Protein AF-A0AAE1UBJ6-F1 (afdb_monomer_lite)

Secondary structure (DSSP, 8-state):
-------------HHHHHHHHHHHHHHHHHHHHHHHHHHHHHHHHHHS--PPPPSS--HHHHHHTPPPPPHHH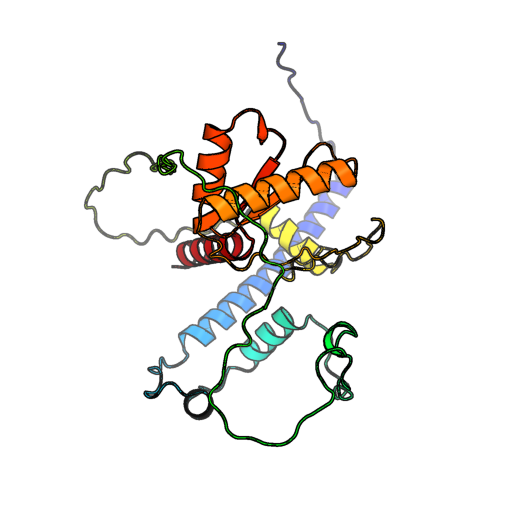HHHHHHHHH-S----S----------GGGTTS-S--------------------PPP--SPPPP----------------------------HHHHHHHHHHHTT-S-EEETTEEE-SS--SPPPPP-PPPPPSS-TT-HHHHHHHHHHHHHHHHHTT-S-EEEEE-HHHHHHHHHHHHHTTTTTTTEEEEE-HHHHHHHHHHHHHHHH-

Foldseek 3Di:
DDDDDDDDDDDDDPVRVVVVVVVVVVLVVVVVVVVVLVVVLVVVVVPDDDDDQDPVNDPVSCVVPPDDDPPSVVVVVCCVVVNPDDDPDPPPPPPDPPPCVPVVPDDDDDDDDDDPPPPQPPFDQDDQDADPDDFDQPDPPPPPPPDPDPPPDDDDPPPPPPPCPPVNSVVVVVVVVVQQQDCPDPDRDHPDDPDPDDDDDDDGDHSDDLLRLSNLVVVLVVQVVVCVVVVHQAGEDEDAPSSLRSNVSVPVVPPPPRVRYHYHYHVVVVVVVVVVVVVVSVD

Structure (mmCIF, N/CA/C/O backbone):
data_AF-A0AAE1UBJ6-F1
#
_entry.id   AF-A0AAE1UBJ6-F1
#
loop_
_atom_site.group_PDB
_atom_site.id
_atom_site.type_symbol
_atom_site.label_atom_id
_atom_site.label_alt_id
_atom_site.label_comp_id
_atom_site.label_asym_id
_atom_site.label_entity_id
_atom_site.label_seq_id
_atom_site.pdbx_PDB_ins_code
_atom_site.Cartn_x
_atom_site.Cartn_y
_atom_site.Cartn_z
_atom_site.occupancy
_atom_site.B_iso_or_equiv
_atom_site.auth_seq_id
_atom_site.auth_comp_id
_atom_site.auth_asym_id
_atom_site.auth_atom_id
_atom_site.pdbx_PDB_model_num
ATOM 1 N N . MET A 1 1 ? 6.682 17.287 36.693 1.00 38.38 1 MET A N 1
ATOM 2 C CA . MET A 1 1 ? 7.296 16.057 36.141 1.00 38.38 1 MET A CA 1
ATOM 3 C C . MET A 1 1 ? 8.584 15.755 36.901 1.00 38.38 1 MET A C 1
ATOM 5 O O . MET A 1 1 ? 9.520 16.536 36.800 1.00 38.38 1 MET A O 1
ATOM 9 N N . ARG A 1 2 ? 8.625 14.684 37.708 1.00 33.91 2 ARG A N 1
ATOM 10 C CA . ARG A 1 2 ? 9.842 14.224 38.406 1.00 33.91 2 ARG A CA 1
ATOM 11 C C . ARG A 1 2 ? 10.562 13.198 37.522 1.00 33.91 2 ARG A C 1
ATOM 13 O O . ARG A 1 2 ? 9.928 12.248 37.076 1.00 33.91 2 ARG A O 1
ATOM 20 N N . ARG A 1 3 ? 11.858 13.398 37.255 1.00 42.00 3 ARG A N 1
ATOM 21 C CA . ARG A 1 3 ? 12.719 12.417 36.572 1.00 42.00 3 ARG A CA 1
ATOM 22 C C . ARG A 1 3 ? 13.050 11.301 37.565 1.00 42.00 3 ARG A C 1
ATOM 24 O O . ARG A 1 3 ? 13.756 11.544 38.538 1.00 42.00 3 ARG A O 1
ATOM 31 N N . GLY A 1 4 ? 12.488 10.114 37.352 1.00 37.72 4 GLY A N 1
ATOM 32 C CA . GLY A 1 4 ? 12.879 8.913 38.085 1.00 37.72 4 GLY A CA 1
ATOM 33 C C . GLY A 1 4 ? 14.217 8.400 37.559 1.00 37.72 4 GLY A C 1
ATOM 34 O O . GLY A 1 4 ? 14.336 8.118 36.369 1.00 37.72 4 GLY A O 1
ATOM 35 N N .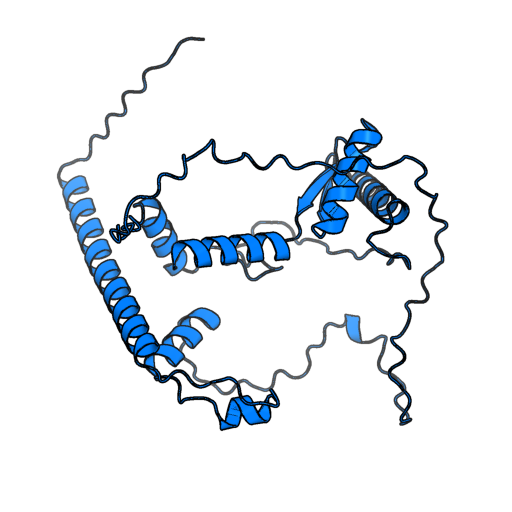 ASN A 1 5 ? 15.214 8.298 38.436 1.00 38.94 5 ASN A N 1
ATOM 36 C CA . ASN A 1 5 ? 16.462 7.597 38.153 1.00 38.94 5 ASN A CA 1
ATOM 37 C C . ASN A 1 5 ? 16.215 6.097 38.348 1.00 38.94 5 ASN A C 1
ATOM 39 O O . ASN A 1 5 ? 16.059 5.642 39.480 1.00 38.94 5 ASN A O 1
ATOM 43 N N . TYR A 1 6 ? 16.168 5.329 37.261 1.00 39.34 6 TYR A N 1
ATOM 44 C CA . TYR A 1 6 ? 16.148 3.870 37.338 1.00 39.34 6 TYR A CA 1
ATOM 45 C C . TYR A 1 6 ? 17.585 3.364 37.468 1.00 39.34 6 TYR A C 1
ATOM 47 O O . TYR A 1 6 ? 18.377 3.480 36.536 1.00 39.34 6 TYR A O 1
ATOM 55 N N . ILE A 1 7 ? 17.926 2.803 38.628 1.00 40.28 7 ILE A N 1
ATOM 56 C CA . ILE A 1 7 ? 19.160 2.037 38.817 1.00 40.28 7 ILE A CA 1
ATOM 57 C C . ILE A 1 7 ? 18.800 0.571 38.564 1.00 40.28 7 ILE A C 1
ATOM 59 O O . ILE A 1 7 ? 18.239 -0.092 39.432 1.00 40.28 7 ILE A O 1
ATOM 63 N N . CYS A 1 8 ? 19.091 0.063 37.365 1.00 35.69 8 CYS A N 1
ATOM 64 C CA . CYS A 1 8 ? 19.016 -1.373 37.102 1.00 35.69 8 CYS A CA 1
ATOM 65 C C . CYS A 1 8 ? 20.251 -2.050 37.708 1.00 35.69 8 CYS A C 1
ATOM 67 O O . CYS A 1 8 ? 21.348 -1.942 37.166 1.00 35.69 8 CYS A O 1
ATOM 69 N N . LYS A 1 9 ? 20.077 -2.752 38.832 1.00 41.97 9 LYS A N 1
ATOM 70 C CA . LYS A 1 9 ? 21.052 -3.740 39.305 1.00 41.97 9 LYS A CA 1
ATOM 71 C C . LYS A 1 9 ? 20.684 -5.091 38.700 1.00 41.97 9 LYS A C 1
ATOM 73 O O . LYS A 1 9 ? 19.743 -5.728 39.158 1.00 41.97 9 LYS A O 1
ATOM 78 N N . ALA A 1 10 ? 21.415 -5.514 37.676 1.00 45.16 10 ALA A N 1
ATOM 79 C CA . ALA A 1 10 ? 21.393 -6.902 37.237 1.00 45.16 10 ALA A CA 1
ATOM 80 C C . ALA A 1 10 ? 22.435 -7.666 38.063 1.00 45.16 10 ALA A C 1
ATOM 82 O O . ALA A 1 10 ? 23.629 -7.571 37.795 1.00 45.16 10 ALA A O 1
ATOM 83 N N . SER A 1 11 ? 21.999 -8.365 39.110 1.00 62.12 11 SER A N 1
ATOM 84 C CA . SER A 1 11 ? 22.840 -9.335 39.812 1.00 62.12 11 SER A CA 1
ATOM 85 C C . SER A 1 11 ? 22.686 -10.682 39.114 1.00 62.12 11 SER A C 1
ATOM 87 O O . SER A 1 11 ? 21.755 -11.427 39.415 1.00 62.12 11 SER A O 1
ATOM 89 N N . PHE A 1 12 ? 23.558 -10.968 38.150 1.00 65.44 12 PHE A N 1
ATOM 90 C CA . PHE A 1 12 ? 23.760 -12.347 37.715 1.00 65.44 12 PHE A CA 1
ATOM 91 C C . PHE A 1 12 ? 24.574 -13.065 38.786 1.00 65.44 12 PHE A C 1
ATOM 93 O O . PHE A 1 12 ? 25.498 -12.480 39.351 1.00 65.44 12 PHE A O 1
ATOM 100 N N . THR A 1 13 ? 24.226 -14.315 39.076 1.00 84.62 13 THR A N 1
ATOM 101 C CA . THR A 1 13 ? 25.153 -15.187 39.801 1.00 84.62 13 THR A CA 1
ATOM 102 C C . THR A 1 13 ? 26.333 -15.519 38.887 1.00 84.62 13 THR A C 1
ATOM 104 O O . THR A 1 13 ? 26.186 -15.525 37.661 1.00 84.62 13 THR A O 1
ATOM 107 N N . ASP A 1 14 ? 27.501 -15.808 39.460 1.00 78.12 14 ASP A N 1
ATOM 108 C CA . ASP A 1 14 ? 28.705 -16.122 38.677 1.00 78.12 14 ASP A CA 1
ATOM 109 C C . ASP A 1 14 ? 28.470 -17.294 37.707 1.00 78.12 14 ASP A C 1
ATOM 111 O O . ASP A 1 14 ? 28.915 -17.263 36.561 1.00 78.12 14 ASP A O 1
ATOM 115 N N . GLU A 1 15 ? 27.666 -18.280 38.114 1.00 84.06 15 GLU A N 1
ATOM 116 C CA . GLU A 1 15 ? 27.252 -19.405 37.266 1.00 84.06 15 GLU A CA 1
ATOM 117 C C . GLU A 1 15 ? 26.405 -18.963 36.059 1.00 84.06 15 GLU A C 1
ATOM 119 O O . GLU A 1 15 ? 26.615 -19.440 34.944 1.00 84.06 15 GLU A O 1
ATOM 124 N N . GLN A 1 16 ? 25.480 -18.014 36.245 1.00 80.94 16 GLN A N 1
ATOM 125 C CA . GLN A 1 16 ? 24.659 -17.476 35.154 1.00 80.94 16 GLN A CA 1
ATOM 126 C C . GLN A 1 16 ? 25.480 -16.614 34.192 1.00 80.94 16 GLN A C 1
ATOM 128 O O . GLN A 1 16 ? 25.235 -16.636 32.985 1.00 80.94 16 GLN A O 1
ATOM 133 N N . ALA A 1 17 ? 26.459 -15.866 34.707 1.00 71.06 17 ALA A N 1
ATOM 134 C CA . ALA A 1 17 ? 27.373 -15.087 33.880 1.00 71.06 17 ALA A CA 1
ATOM 135 C C . ALA A 1 17 ? 28.250 -15.999 33.007 1.00 71.06 17 ALA A C 1
ATOM 137 O O . ALA A 1 17 ? 28.439 -15.722 31.823 1.00 71.06 17 ALA A O 1
ATOM 138 N N . LEU A 1 18 ? 28.730 -17.113 33.567 1.00 74.19 18 LEU A N 1
ATOM 139 C CA . LEU A 1 18 ? 29.579 -18.074 32.865 1.00 74.19 18 LEU A CA 1
ATOM 140 C C . LEU A 1 18 ? 28.795 -18.872 31.810 1.00 74.19 18 LEU A C 1
ATOM 142 O O . LEU A 1 18 ? 29.282 -19.043 30.693 1.00 74.19 18 LEU A O 1
ATOM 146 N N . ALA A 1 19 ? 27.555 -19.271 32.115 1.00 82.81 19 ALA A N 1
ATOM 147 C CA . ALA A 1 19 ? 26.651 -19.886 31.141 1.00 82.81 19 ALA A CA 1
ATOM 148 C C . ALA A 1 19 ? 26.355 -18.943 29.962 1.00 82.81 19 ALA A C 1
ATOM 150 O O . ALA A 1 19 ? 26.471 -19.341 28.804 1.00 82.81 19 ALA A O 1
ATOM 151 N N . LYS A 1 20 ? 26.068 -17.667 30.250 1.00 76.38 20 LYS A N 1
ATOM 152 C CA . LYS A 1 20 ? 25.832 -16.654 29.217 1.00 76.38 20 LYS A CA 1
ATOM 153 C C . LYS A 1 20 ? 27.063 -16.423 28.337 1.00 76.38 20 LYS A C 1
ATOM 155 O O . LYS A 1 20 ? 26.932 -16.324 27.126 1.00 76.38 20 LYS A O 1
ATOM 160 N N . LEU A 1 21 ? 28.257 -16.392 28.927 1.00 71.19 21 LEU A N 1
ATOM 161 C CA . LEU A 1 21 ? 29.506 -16.219 28.182 1.00 71.19 21 LEU A CA 1
ATOM 162 C C . LEU A 1 21 ? 29.779 -17.401 27.238 1.00 71.19 21 LEU A C 1
ATOM 164 O O . LEU A 1 21 ? 30.269 -17.203 26.128 1.00 71.19 21 LEU A O 1
ATOM 168 N N . HIS A 1 22 ? 29.437 -18.622 27.654 1.00 78.00 22 HIS A N 1
ATOM 169 C CA . HIS A 1 22 ? 29.542 -19.806 26.804 1.00 78.00 22 HIS A CA 1
ATOM 170 C C . HIS A 1 22 ? 28.541 -19.771 25.633 1.00 78.00 22 HIS A C 1
ATOM 172 O O . HIS A 1 22 ? 28.904 -20.111 24.504 1.00 78.00 22 HIS A O 1
ATOM 178 N N . ASP A 1 23 ? 27.305 -19.324 25.874 1.00 79.75 23 ASP A N 1
ATOM 179 C CA . ASP A 1 23 ? 26.302 -19.130 24.819 1.00 79.75 23 ASP A CA 1
ATOM 180 C C . ASP A 1 23 ? 26.726 -18.036 23.826 1.00 79.75 23 ASP A C 1
ATOM 182 O O . ASP A 1 23 ? 26.705 -18.270 22.615 1.00 79.75 23 ASP A O 1
ATOM 186 N N . ASP A 1 24 ? 27.218 -16.899 24.329 1.00 68.00 24 ASP A N 1
ATOM 187 C CA . ASP A 1 24 ? 27.747 -15.798 23.517 1.00 68.00 24 ASP A CA 1
ATOM 188 C C . ASP A 1 24 ? 28.943 -16.266 22.655 1.00 68.00 24 ASP A C 1
ATOM 190 O O . ASP A 1 24 ? 29.075 -15.883 21.488 1.00 68.00 24 ASP A O 1
ATOM 194 N N . PHE A 1 25 ? 29.812 -17.133 23.195 1.00 73.12 25 PHE A N 1
ATOM 195 C CA . PHE A 1 25 ? 30.945 -17.706 22.459 1.00 73.12 25 PHE A CA 1
ATOM 196 C C . PHE A 1 25 ? 30.491 -18.641 21.331 1.00 73.12 25 PHE A C 1
ATOM 198 O O . PHE A 1 25 ? 31.000 -18.566 20.209 1.00 73.12 25 PHE A O 1
ATOM 205 N N . LYS A 1 26 ? 29.501 -19.498 21.601 1.00 79.06 26 LYS A N 1
ATOM 206 C CA . LYS A 1 26 ? 28.927 -20.398 20.594 1.00 79.06 26 LYS A CA 1
ATOM 207 C C . LYS A 1 26 ? 28.232 -19.616 19.478 1.00 79.06 26 LYS A C 1
ATOM 209 O O . LYS A 1 26 ? 28.417 -19.926 18.301 1.00 79.06 26 LYS A O 1
ATOM 214 N N . GLU A 1 27 ? 27.483 -18.574 19.834 1.00 72.50 27 GLU A N 1
ATOM 215 C CA . GLU A 1 27 ? 26.862 -17.663 18.872 1.00 72.50 27 GLU A CA 1
ATOM 216 C C . GLU A 1 27 ? 27.920 -16.955 18.010 1.00 72.50 27 GLU A C 1
ATOM 218 O O . GLU A 1 27 ? 27.778 -16.870 16.787 1.00 72.50 27 GLU A O 1
ATOM 223 N N . TYR A 1 28 ? 29.017 -16.491 18.616 1.00 73.12 28 TYR A N 1
ATOM 224 C CA . TYR A 1 28 ? 30.127 -15.882 17.886 1.00 73.12 28 TYR A CA 1
ATOM 225 C C . TYR A 1 28 ? 30.749 -16.843 16.861 1.00 73.12 28 TYR A C 1
ATOM 227 O O . TYR A 1 28 ? 30.987 -16.450 15.715 1.00 73.12 28 TYR A O 1
ATOM 235 N N . GLU A 1 29 ? 30.973 -18.106 17.233 1.00 80.50 29 GLU A N 1
ATOM 236 C CA . GLU A 1 29 ? 31.542 -19.118 16.338 1.00 80.50 29 GLU A CA 1
ATOM 237 C C . GLU A 1 29 ? 30.611 -19.436 15.154 1.00 80.50 29 GLU A C 1
ATOM 239 O O . GLU A 1 29 ? 31.055 -19.526 14.004 1.00 80.50 29 GLU A O 1
ATOM 244 N N . GLU A 1 30 ? 29.304 -19.560 15.399 1.00 74.31 30 GLU A N 1
ATOM 245 C CA . GLU A 1 30 ? 28.311 -19.759 14.336 1.00 74.31 30 GLU A CA 1
ATOM 246 C C . GLU A 1 30 ? 28.236 -18.546 13.397 1.00 74.31 30 GLU A C 1
ATOM 248 O O . GLU A 1 30 ? 28.248 -18.696 12.170 1.00 74.31 30 GLU A O 1
ATOM 253 N N . ASN A 1 31 ? 28.266 -17.333 13.949 1.00 69.00 31 ASN A N 1
ATOM 254 C CA . ASN A 1 31 ? 28.293 -16.097 13.172 1.00 69.00 31 ASN A CA 1
ATOM 255 C C . ASN A 1 31 ? 29.568 -15.966 12.327 1.00 69.00 31 ASN A C 1
ATOM 257 O O . ASN A 1 31 ? 29.508 -15.506 11.181 1.00 69.00 31 ASN A O 1
ATOM 261 N N . ALA A 1 32 ? 30.720 -16.399 12.843 1.00 73.25 32 ALA A N 1
ATOM 262 C CA . ALA A 1 32 ? 31.968 -16.429 12.086 1.00 73.25 32 ALA A CA 1
ATOM 263 C C . ALA A 1 32 ? 31.870 -17.371 10.872 1.00 73.25 32 ALA A C 1
ATOM 265 O O . ALA A 1 32 ? 32.291 -16.998 9.773 1.00 73.25 32 ALA A O 1
ATOM 266 N N . LYS A 1 33 ? 31.236 -18.543 11.031 1.00 77.00 33 LYS A N 1
ATOM 267 C CA . LYS A 1 33 ? 30.986 -19.496 9.932 1.00 77.00 33 LYS A CA 1
ATOM 268 C C . LYS A 1 33 ? 30.082 -18.895 8.853 1.00 77.00 33 LYS A C 1
ATOM 270 O O . LYS A 1 33 ? 30.395 -19.007 7.667 1.00 77.00 33 LYS A O 1
ATOM 275 N N . ILE A 1 34 ? 29.011 -18.198 9.245 1.00 73.69 34 ILE A N 1
ATOM 276 C CA . ILE A 1 34 ? 28.100 -17.522 8.304 1.00 73.69 34 ILE A CA 1
ATOM 277 C C . ILE A 1 34 ? 28.831 -16.412 7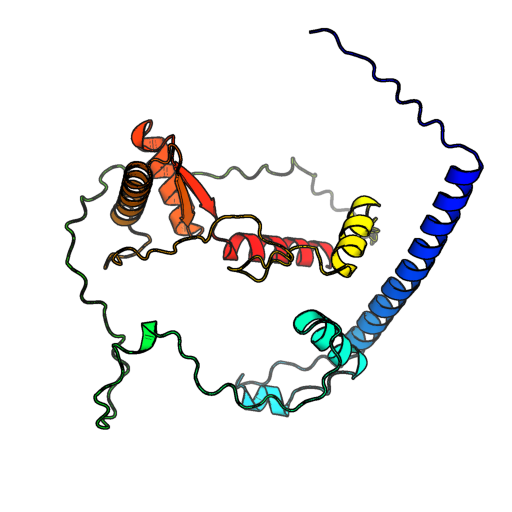.538 1.00 73.69 34 ILE A C 1
ATOM 279 O O . ILE A 1 34 ? 28.743 -16.343 6.311 1.00 73.69 34 ILE A O 1
ATOM 283 N N . ARG A 1 35 ? 29.598 -15.564 8.237 1.00 67.81 35 ARG A N 1
ATOM 284 C CA . ARG A 1 35 ? 30.384 -14.489 7.606 1.00 67.81 35 ARG A CA 1
ATOM 285 C C . ARG A 1 35 ? 31.402 -15.043 6.619 1.00 67.81 35 ARG A C 1
ATOM 287 O O . ARG A 1 35 ? 31.525 -14.517 5.515 1.00 67.81 35 ARG A O 1
ATOM 294 N N . TYR A 1 36 ? 32.097 -16.115 6.990 1.00 77.69 36 TYR A N 1
ATOM 295 C CA . TYR A 1 36 ? 33.041 -16.785 6.105 1.00 77.69 36 TYR A CA 1
ATOM 296 C C . TYR A 1 36 ? 32.350 -17.325 4.844 1.00 77.69 36 TYR A C 1
ATOM 298 O O . TYR A 1 36 ? 32.813 -17.058 3.735 1.00 77.69 36 TYR A O 1
ATOM 306 N N . ALA A 1 37 ? 31.203 -18.000 4.989 1.00 75.62 37 ALA A N 1
ATOM 307 C CA . ALA A 1 37 ? 30.421 -18.497 3.857 1.00 75.62 37 ALA A CA 1
ATOM 308 C C . ALA A 1 37 ? 29.956 -17.359 2.927 1.00 75.62 37 ALA A C 1
ATOM 310 O O . ALA A 1 37 ? 30.091 -17.462 1.707 1.00 75.62 37 ALA A O 1
ATOM 311 N N . ALA A 1 38 ? 29.485 -16.241 3.488 1.00 71.25 38 ALA A N 1
ATOM 312 C CA . ALA A 1 38 ? 29.067 -15.071 2.718 1.00 71.25 38 ALA A CA 1
ATOM 313 C C . ALA A 1 38 ? 30.235 -14.415 1.958 1.00 71.25 38 ALA A C 1
ATOM 315 O O . ALA A 1 38 ? 30.106 -14.099 0.774 1.00 71.25 38 ALA A O 1
ATOM 316 N N . LEU A 1 39 ? 31.393 -14.245 2.606 1.00 73.50 39 LEU A N 1
ATOM 317 C CA . LEU A 1 39 ? 32.603 -13.719 1.962 1.00 73.50 39 LEU A CA 1
ATOM 318 C C . LEU A 1 39 ? 33.104 -14.648 0.853 1.00 73.50 39 LEU A C 1
ATOM 320 O O . LEU A 1 39 ? 33.524 -14.171 -0.203 1.00 73.50 39 LEU A O 1
ATOM 324 N N . HIS A 1 40 ? 33.016 -15.962 1.062 1.00 79.00 40 HIS A N 1
ATOM 325 C CA . HIS A 1 40 ? 33.375 -16.951 0.055 1.00 79.00 40 HIS A CA 1
ATOM 326 C C . HIS A 1 40 ? 32.455 -16.864 -1.172 1.00 79.00 40 HIS A C 1
ATOM 328 O O . HIS A 1 40 ? 32.950 -16.742 -2.293 1.00 79.00 40 HIS A O 1
ATOM 334 N N . LEU A 1 41 ? 31.132 -16.827 -0.972 1.00 78.81 41 LEU A N 1
ATOM 335 C CA . LEU A 1 41 ? 30.157 -16.647 -2.056 1.00 78.81 41 LEU A CA 1
ATOM 336 C C . LEU A 1 41 ? 30.378 -15.326 -2.802 1.00 78.81 41 LEU A C 1
ATOM 338 O O . LEU A 1 41 ? 30.412 -15.309 -4.031 1.00 78.81 41 LEU A O 1
ATOM 342 N N . ARG A 1 42 ? 30.615 -14.223 -2.079 1.00 72.25 42 ARG A N 1
ATOM 343 C CA . ARG A 1 42 ? 30.943 -12.924 -2.685 1.00 72.25 42 ARG A CA 1
ATOM 344 C C . ARG A 1 42 ? 32.204 -13.007 -3.542 1.00 72.25 42 ARG A C 1
ATOM 346 O O . ARG A 1 42 ? 32.221 -12.480 -4.650 1.00 72.25 42 ARG A O 1
ATOM 353 N N . SER A 1 43 ? 33.250 -13.669 -3.049 1.00 81.56 43 SER A N 1
ATOM 354 C CA . SER A 1 43 ? 34.489 -13.873 -3.806 1.00 81.56 43 SER A CA 1
ATOM 355 C C . SER A 1 43 ? 34.241 -14.665 -5.091 1.00 81.56 43 SER A C 1
ATOM 357 O O . SER A 1 43 ? 34.776 -14.299 -6.136 1.00 81.56 43 SER A O 1
ATOM 359 N N . GLN A 1 44 ? 33.401 -15.705 -5.041 1.00 80.94 44 GLN A N 1
ATOM 360 C CA . GLN A 1 44 ? 33.027 -16.480 -6.226 1.00 80.94 44 GLN A CA 1
ATOM 361 C C . GLN A 1 44 ? 32.255 -15.631 -7.245 1.00 80.94 44 GLN A C 1
ATOM 363 O O . GLN A 1 44 ? 32.637 -15.612 -8.411 1.00 80.94 44 GLN A O 1
ATOM 368 N N . ILE A 1 45 ? 31.250 -14.862 -6.808 1.00 79.00 45 ILE A N 1
ATOM 369 C CA . ILE A 1 45 ? 30.473 -13.960 -7.679 1.00 79.00 45 ILE A CA 1
ATOM 370 C C . ILE A 1 45 ? 31.385 -12.926 -8.349 1.00 79.00 45 ILE A C 1
ATOM 372 O O . ILE A 1 45 ? 31.286 -12.692 -9.548 1.00 79.00 45 ILE A O 1
ATOM 376 N N . MET A 1 46 ? 32.310 -12.326 -7.595 1.00 80.50 46 MET A N 1
ATOM 377 C CA . MET A 1 46 ? 33.222 -11.302 -8.119 1.00 80.50 46 MET A CA 1
ATOM 378 C C . MET A 1 46 ? 34.219 -11.842 -9.153 1.00 80.50 46 MET A C 1
ATOM 380 O O . MET A 1 46 ? 34.731 -11.065 -9.956 1.00 80.50 46 MET A O 1
ATOM 384 N N . LYS A 1 47 ? 34.503 -13.150 -9.131 1.00 85.75 47 LYS A N 1
ATOM 385 C CA . LYS A 1 47 ? 35.350 -13.830 -10.121 1.00 85.75 47 LYS A CA 1
ATOM 386 C C . LYS A 1 47 ? 34.580 -14.263 -11.370 1.00 85.75 47 LYS A C 1
ATOM 388 O O . LYS A 1 47 ? 35.219 -14.656 -12.343 1.00 85.75 47 LYS A O 1
ATOM 393 N N . MET A 1 48 ? 33.244 -14.212 -11.360 1.00 85.06 48 MET A N 1
ATOM 394 C CA . MET A 1 48 ? 32.456 -14.568 -12.538 1.00 85.06 48 MET A CA 1
ATOM 395 C C . MET A 1 48 ? 32.725 -13.561 -13.667 1.00 85.06 48 MET A C 1
ATOM 397 O O . MET A 1 48 ? 32.734 -12.348 -13.421 1.00 85.06 48 MET A O 1
ATOM 401 N N . PRO A 1 49 ? 32.957 -14.034 -14.905 1.00 87.06 49 PRO A N 1
ATOM 402 C CA . PRO A 1 49 ? 33.172 -13.144 -16.033 1.00 87.06 49 PRO A CA 1
ATOM 403 C C . PRO A 1 49 ? 31.920 -12.294 -16.255 1.00 87.06 49 PRO A C 1
ATOM 405 O O . PRO A 1 49 ? 30.795 -12.786 -16.227 1.00 87.06 49 PRO A O 1
ATOM 408 N N . LYS A 1 50 ? 32.111 -10.993 -16.465 1.00 86.31 50 LYS A N 1
ATOM 409 C CA . LYS A 1 50 ? 31.007 -10.087 -16.785 1.00 86.31 50 LYS A CA 1
ATOM 410 C C . LYS A 1 50 ? 30.715 -10.200 -18.274 1.00 86.31 50 LYS A C 1
ATOM 412 O O . LYS A 1 50 ? 31.509 -9.742 -19.090 1.00 86.31 50 LYS A O 1
ATOM 417 N N . THR A 1 51 ? 29.594 -10.814 -18.620 1.00 85.38 51 THR A N 1
ATOM 418 C CA . THR A 1 51 ? 29.092 -10.868 -19.994 1.00 85.38 51 THR A CA 1
ATOM 419 C C . THR A 1 51 ? 28.062 -9.766 -20.205 1.00 85.38 51 THR A C 1
ATOM 421 O O . THR A 1 51 ? 27.226 -9.512 -19.336 1.00 85.38 51 THR A O 1
ATOM 424 N N . ASN A 1 52 ? 28.115 -9.101 -21.359 1.00 87.56 52 ASN A N 1
ATOM 425 C CA . ASN A 1 52 ? 27.059 -8.172 -21.751 1.00 87.56 52 ASN A CA 1
ATOM 426 C C . ASN A 1 52 ? 25.749 -8.943 -21.948 1.00 87.56 52 ASN A C 1
ATOM 428 O O . ASN A 1 52 ? 25.760 -10.111 -22.341 1.00 87.56 52 ASN A O 1
ATOM 432 N N . THR A 1 53 ? 24.619 -8.292 -21.680 1.00 84.25 53 THR A N 1
ATOM 433 C CA . THR A 1 53 ? 23.306 -8.862 -21.990 1.00 84.25 53 THR A CA 1
ATOM 434 C C . THR A 1 53 ? 23.199 -9.094 -23.499 1.00 84.25 53 THR A C 1
ATOM 436 O O . THR A 1 53 ? 23.509 -8.165 -24.251 1.00 84.25 53 THR A O 1
ATOM 439 N N . PRO A 1 54 ? 22.792 -10.294 -23.953 1.00 86.69 54 PRO A N 1
ATOM 440 C CA . PRO A 1 54 ? 22.649 -10.576 -25.376 1.00 86.69 54 PRO A CA 1
ATOM 441 C C . PRO A 1 54 ? 21.592 -9.657 -25.996 1.00 86.69 54 PRO A C 1
ATOM 443 O O . PRO A 1 54 ? 20.554 -9.413 -25.384 1.00 86.69 54 PRO A O 1
ATOM 446 N N . ASP A 1 55 ? 21.852 -9.180 -27.212 1.00 85.62 55 ASP A N 1
ATOM 447 C CA . ASP A 1 55 ? 20.912 -8.396 -28.016 1.00 85.62 55 ASP A CA 1
ATOM 448 C C . ASP A 1 55 ? 20.510 -9.226 -29.252 1.00 85.62 55 ASP A C 1
ATOM 450 O O . ASP A 1 55 ? 21.391 -9.582 -30.041 1.00 85.62 55 ASP A O 1
ATOM 454 N N . PRO A 1 56 ? 19.228 -9.613 -29.420 1.00 88.44 56 PRO A N 1
ATOM 455 C CA . PRO A 1 56 ? 18.071 -9.240 -28.604 1.00 88.44 56 PRO A CA 1
ATOM 456 C C . PRO A 1 56 ? 17.990 -9.980 -27.262 1.00 88.44 56 PRO A C 1
ATOM 458 O O . PRO A 1 56 ? 18.270 -11.180 -27.170 1.00 88.44 56 PRO A O 1
ATOM 461 N N . THR A 1 57 ? 17.501 -9.281 -26.233 1.00 87.12 57 THR A N 1
ATOM 462 C CA . THR A 1 57 ? 17.267 -9.831 -24.888 1.00 87.12 57 THR A CA 1
ATOM 463 C C . THR A 1 57 ? 16.035 -10.741 -24.880 1.00 87.12 57 THR A C 1
ATOM 465 O O . THR A 1 57 ? 14.957 -10.369 -24.416 1.00 87.12 57 THR A O 1
ATOM 468 N N . THR A 1 58 ? 16.168 -11.949 -25.424 1.00 92.56 58 THR A N 1
ATOM 469 C CA . THR A 1 58 ? 15.131 -12.988 -25.351 1.00 92.56 58 THR A CA 1
ATOM 470 C C . THR A 1 58 ? 15.433 -13.978 -24.225 1.00 92.56 58 THR A C 1
ATOM 472 O O . THR A 1 58 ? 16.586 -14.181 -23.848 1.00 92.56 58 THR A O 1
ATOM 475 N N . VAL A 1 59 ? 14.398 -14.624 -23.674 1.00 82.88 59 VAL A N 1
ATOM 476 C CA . VAL A 1 59 ? 14.556 -15.637 -22.607 1.00 82.88 59 VAL A CA 1
ATOM 477 C C . VAL A 1 59 ? 15.420 -16.809 -23.074 1.00 82.88 59 VAL A C 1
ATOM 479 O O . VAL A 1 59 ? 16.187 -17.357 -22.287 1.00 82.88 59 VAL A O 1
ATOM 482 N N . GLN A 1 60 ? 15.302 -17.180 -24.348 1.00 88.06 60 GLN A N 1
ATOM 483 C CA . GLN A 1 60 ? 16.088 -18.251 -24.945 1.00 88.06 60 GLN A CA 1
ATOM 484 C C . GLN A 1 60 ? 17.568 -17.860 -25.017 1.00 88.06 60 GLN A C 1
ATOM 486 O O . GLN A 1 60 ? 18.406 -18.593 -24.499 1.00 88.06 60 GLN A O 1
ATOM 491 N N . ASN A 1 61 ? 17.869 -16.652 -25.508 1.00 84.25 61 ASN A N 1
ATOM 492 C CA . ASN A 1 61 ? 19.235 -16.132 -25.541 1.00 84.25 61 ASN A CA 1
ATOM 493 C C . ASN A 1 61 ? 19.827 -16.038 -24.133 1.00 84.25 61 ASN A C 1
ATOM 495 O O . ASN A 1 61 ? 20.953 -16.457 -23.927 1.00 84.25 61 ASN A O 1
ATOM 499 N N . LEU A 1 62 ? 19.058 -15.575 -23.141 1.00 82.31 62 LEU A N 1
ATOM 500 C CA . LEU A 1 62 ? 19.520 -15.524 -21.751 1.00 82.31 62 LEU A CA 1
ATOM 501 C C . LEU A 1 62 ? 19.830 -16.906 -21.171 1.00 82.31 62 LEU A C 1
ATOM 503 O O . LEU A 1 62 ? 20.743 -17.003 -20.361 1.00 82.31 62 LEU A O 1
ATOM 507 N N . LYS A 1 63 ? 19.092 -17.955 -21.557 1.00 84.44 63 LYS A N 1
ATOM 508 C CA . LYS A 1 63 ? 19.377 -19.335 -21.133 1.00 84.44 63 LYS A CA 1
ATOM 509 C C . LYS A 1 63 ? 20.622 -19.892 -21.812 1.00 84.44 63 LYS A C 1
ATOM 511 O O . LYS A 1 63 ? 21.416 -20.548 -21.153 1.00 84.44 63 LYS A O 1
ATOM 516 N N . GLU A 1 64 ? 20.783 -19.630 -23.103 1.00 88.00 64 GLU A N 1
ATOM 517 C CA . GLU A 1 64 ? 21.909 -20.124 -23.902 1.00 88.00 64 GLU A CA 1
ATOM 518 C C . GLU A 1 64 ? 23.215 -19.388 -23.578 1.00 88.00 64 GLU A C 1
ATOM 520 O O . GLU A 1 64 ? 24.282 -19.992 -23.590 1.00 88.00 64 GLU A O 1
ATOM 525 N N . THR A 1 65 ? 23.137 -18.103 -23.219 1.00 83.25 65 THR A N 1
ATOM 526 C CA . THR A 1 65 ? 24.288 -17.297 -22.788 1.00 83.25 65 THR A CA 1
ATOM 527 C C . THR A 1 65 ? 24.451 -17.240 -21.268 1.00 83.25 65 THR A C 1
ATOM 529 O O . THR A 1 65 ? 25.283 -16.474 -20.780 1.00 83.25 65 THR A O 1
ATOM 532 N N . ALA A 1 66 ? 23.641 -17.974 -20.495 1.00 81.19 66 ALA A N 1
ATOM 533 C CA . ALA A 1 66 ? 23.773 -17.992 -19.043 1.00 81.19 66 ALA A CA 1
ATOM 534 C C . ALA A 1 66 ? 25.089 -18.669 -18.657 1.00 81.19 66 ALA A C 1
ATOM 536 O O . ALA A 1 66 ? 25.349 -19.814 -19.017 1.00 81.19 66 ALA A O 1
ATOM 537 N N . LEU A 1 67 ? 25.902 -17.967 -17.870 1.00 82.56 67 LEU A N 1
ATOM 538 C CA . LEU A 1 67 ? 27.049 -18.579 -17.214 1.00 82.56 67 LEU A CA 1
ATOM 539 C C . LEU A 1 67 ? 26.568 -19.661 -16.249 1.00 82.56 67 LEU A C 1
ATOM 541 O O . LEU A 1 67 ? 25.577 -19.473 -15.536 1.00 82.56 67 LEU A O 1
ATOM 545 N N . GLU A 1 68 ? 27.303 -20.770 -16.188 1.00 86.31 68 GLU A N 1
ATOM 546 C CA . GLU A 1 68 ? 27.054 -21.793 -15.182 1.00 86.31 68 GLU A CA 1
ATOM 547 C C . GLU A 1 68 ? 27.188 -21.182 -13.783 1.00 86.31 68 GLU A C 1
ATOM 549 O O . GLU A 1 68 ? 28.226 -20.640 -13.393 1.00 86.31 68 GLU A O 1
ATOM 554 N N . ILE A 1 69 ? 26.092 -21.236 -13.029 1.00 84.38 69 ILE A N 1
ATOM 555 C CA . ILE A 1 69 ? 26.036 -20.714 -11.668 1.00 84.38 69 ILE A CA 1
ATOM 556 C C . ILE A 1 69 ? 26.813 -21.683 -10.765 1.00 84.38 69 ILE A C 1
ATOM 558 O O . ILE A 1 69 ? 26.468 -22.869 -10.742 1.00 84.38 69 ILE A O 1
ATOM 562 N N . PRO A 1 70 ? 27.799 -21.215 -9.973 1.00 85.88 70 PRO A N 1
ATOM 563 C CA . PRO A 1 70 ? 28.502 -22.064 -9.017 1.00 85.88 70 PRO A CA 1
ATOM 564 C C . PRO A 1 70 ? 27.521 -22.830 -8.125 1.00 85.88 70 PRO A C 1
ATOM 566 O O . PRO A 1 70 ? 26.553 -22.256 -7.615 1.00 85.88 70 PRO A O 1
ATOM 569 N N . GLN A 1 71 ? 27.766 -24.124 -7.912 1.00 83.69 71 GLN A N 1
ATOM 570 C CA . GLN A 1 71 ? 26.852 -24.993 -7.161 1.00 83.69 71 GLN A CA 1
ATOM 571 C C . GLN A 1 71 ? 26.548 -24.449 -5.759 1.00 83.69 71 GLN A C 1
ATOM 573 O O . GLN A 1 71 ? 25.412 -24.536 -5.300 1.00 83.69 71 GLN A O 1
ATOM 578 N N . GLN A 1 72 ? 27.532 -23.828 -5.102 1.00 80.44 72 GLN A N 1
ATOM 579 C CA . GLN A 1 72 ? 27.365 -23.209 -3.785 1.00 80.44 72 GLN A CA 1
ATOM 580 C C . GLN A 1 72 ? 26.380 -22.035 -3.824 1.00 80.44 72 GLN A C 1
ATOM 582 O O . GLN A 1 72 ? 25.577 -21.872 -2.907 1.00 80.44 72 GLN A O 1
ATOM 587 N N . LEU A 1 73 ? 26.411 -21.236 -4.893 1.00 77.50 73 LEU A N 1
ATOM 588 C CA . LEU A 1 73 ? 25.506 -20.106 -5.073 1.00 77.50 73 LEU A CA 1
ATOM 589 C C . LEU A 1 73 ? 24.087 -20.584 -5.401 1.00 77.50 73 LEU A C 1
ATOM 591 O O . LEU A 1 73 ? 23.115 -20.057 -4.863 1.00 77.50 73 LEU A O 1
ATOM 595 N N . ASN A 1 74 ? 23.967 -21.628 -6.223 1.00 82.00 74 ASN A N 1
ATOM 596 C CA . ASN A 1 74 ? 22.691 -22.287 -6.494 1.00 82.00 74 ASN A CA 1
ATOM 597 C C . ASN A 1 74 ? 22.077 -22.853 -5.200 1.00 82.00 74 ASN A C 1
ATOM 599 O O . ASN A 1 74 ? 20.923 -22.564 -4.889 1.00 82.00 74 ASN A O 1
ATOM 603 N N . LEU A 1 75 ? 22.869 -23.577 -4.401 1.00 79.06 75 LEU A N 1
ATOM 604 C CA . LEU A 1 75 ? 22.449 -24.110 -3.105 1.00 79.06 75 LEU A CA 1
ATOM 605 C C . LEU A 1 75 ? 22.014 -22.995 -2.147 1.00 79.06 75 LEU A C 1
ATOM 607 O O . LEU A 1 75 ? 20.975 -23.122 -1.501 1.00 79.06 75 LEU A O 1
ATOM 611 N N . PHE A 1 76 ? 22.763 -21.889 -2.091 1.00 79.56 76 PHE A N 1
ATOM 612 C CA . PHE A 1 76 ? 22.413 -20.719 -1.287 1.00 79.56 76 PHE A CA 1
ATOM 613 C C . PHE A 1 76 ? 21.048 -20.144 -1.680 1.00 79.56 76 PHE A C 1
ATOM 615 O O . PHE A 1 76 ? 20.174 -20.029 -0.826 1.00 79.56 76 PHE A O 1
ATOM 622 N N . PHE A 1 77 ? 20.825 -19.838 -2.963 1.00 76.50 77 PHE A N 1
ATOM 623 C CA . PHE A 1 77 ? 19.552 -19.267 -3.413 1.00 76.50 77 PHE A CA 1
ATOM 624 C C . PHE A 1 77 ? 18.385 -20.248 -3.298 1.00 76.50 77 PHE A C 1
ATOM 626 O O . PHE A 1 77 ? 17.286 -19.837 -2.934 1.00 76.50 77 PHE A O 1
ATOM 633 N N . ARG A 1 78 ? 18.610 -21.545 -3.539 1.00 72.88 78 ARG A N 1
ATOM 634 C CA . ARG A 1 78 ? 17.597 -22.580 -3.286 1.00 72.88 78 ARG A CA 1
ATOM 635 C C . ARG A 1 78 ? 17.210 -22.639 -1.816 1.00 72.88 78 ARG A C 1
ATOM 637 O O . ARG A 1 78 ? 16.026 -22.693 -1.518 1.00 72.88 78 ARG A O 1
ATOM 644 N N . THR A 1 79 ? 18.186 -22.569 -0.915 1.00 71.12 79 THR A N 1
ATOM 645 C CA . THR A 1 79 ? 17.928 -22.565 0.531 1.00 71.12 79 THR A CA 1
ATOM 646 C C . THR A 1 79 ? 17.231 -21.278 0.968 1.00 71.12 79 THR A C 1
ATOM 648 O O . THR A 1 79 ? 16.325 -21.312 1.793 1.00 71.12 79 THR A O 1
ATOM 651 N N . LEU A 1 80 ? 17.621 -20.137 0.395 1.00 68.19 80 LEU A N 1
ATOM 652 C CA . LEU A 1 80 ? 17.028 -18.837 0.701 1.00 68.19 80 LEU A CA 1
ATOM 653 C C . LEU A 1 80 ? 15.560 -18.757 0.259 1.00 68.19 80 LEU A C 1
ATOM 655 O O . LEU A 1 80 ? 14.728 -18.240 0.995 1.00 68.19 80 LEU A O 1
ATOM 659 N N . LEU A 1 81 ? 15.248 -19.260 -0.939 1.00 62.53 81 LEU A N 1
ATOM 660 C CA . LEU A 1 81 ? 13.909 -19.179 -1.529 1.00 62.53 81 LEU A CA 1
ATOM 661 C C . LEU A 1 81 ? 13.001 -20.355 -1.135 1.00 62.53 81 LEU A C 1
ATOM 663 O O . LEU A 1 81 ? 11.786 -20.191 -1.092 1.00 62.53 81 LEU A O 1
ATOM 667 N N . GLY A 1 82 ? 13.570 -21.535 -0.878 1.00 64.06 82 GLY A N 1
ATOM 668 C CA . GLY A 1 82 ? 12.844 -22.781 -0.595 1.00 64.06 82 GLY A CA 1
ATOM 669 C C . GLY A 1 82 ? 12.992 -23.316 0.834 1.00 64.06 82 GLY A C 1
ATOM 670 O O . GLY A 1 82 ? 12.368 -24.319 1.175 1.00 64.06 82 GLY A O 1
ATOM 671 N N . GLY A 1 83 ? 13.797 -22.670 1.682 1.00 69.25 83 GLY A N 1
ATOM 672 C CA . GLY A 1 83 ? 14.125 -23.152 3.026 1.00 69.25 83 GLY A CA 1
ATOM 673 C C . GLY A 1 83 ? 15.107 -24.334 3.035 1.00 69.25 83 GLY A C 1
ATOM 674 O O . GLY A 1 83 ? 15.576 -24.800 2.001 1.00 69.25 83 GLY A O 1
ATOM 675 N N . LEU A 1 84 ? 15.425 -24.841 4.233 1.00 61.56 84 LEU A N 1
ATOM 676 C CA . LEU A 1 84 ? 16.391 -25.934 4.469 1.00 61.56 84 LEU A CA 1
ATOM 677 C C . LEU A 1 84 ? 15.829 -27.347 4.218 1.00 61.56 84 LEU A C 1
ATOM 679 O O . LEU A 1 84 ? 16.425 -28.332 4.655 1.00 61.56 84 LEU A O 1
ATOM 683 N N . THR A 1 85 ? 14.669 -27.481 3.574 1.00 58.00 85 THR A N 1
ATOM 684 C CA . THR A 1 85 ? 14.051 -28.806 3.432 1.00 58.00 85 THR A CA 1
ATOM 685 C C . THR A 1 85 ? 14.792 -29.649 2.386 1.00 58.00 85 THR A C 1
ATOM 687 O O . THR A 1 85 ? 15.066 -29.164 1.286 1.00 58.00 85 THR A O 1
ATOM 690 N N . PRO A 1 86 ? 15.158 -30.906 2.702 1.00 49.62 86 PRO A N 1
ATOM 691 C CA . PRO A 1 86 ? 15.801 -31.783 1.739 1.00 49.62 86 PRO A CA 1
ATOM 692 C C . PRO A 1 86 ? 14.796 -32.138 0.642 1.00 49.62 86 PRO A C 1
ATOM 694 O O . PRO A 1 86 ? 13.769 -32.766 0.893 1.00 49.62 86 PRO A O 1
ATOM 697 N N . THR A 1 87 ? 15.096 -31.738 -0.590 1.00 57.44 87 THR A N 1
ATOM 698 C CA . THR A 1 87 ? 14.364 -32.189 -1.776 1.00 57.44 87 THR A CA 1
ATOM 699 C C . THR A 1 87 ? 14.540 -33.698 -1.936 1.00 57.44 87 THR A C 1
ATOM 701 O O . THR A 1 87 ? 15.557 -34.159 -2.445 1.00 57.44 87 THR A O 1
ATOM 704 N N . HIS A 1 88 ? 13.543 -34.467 -1.512 1.00 46.00 88 HIS A N 1
ATOM 705 C CA . HIS A 1 88 ? 13.273 -35.797 -2.045 1.00 46.00 88 HIS A CA 1
ATOM 706 C C . HIS A 1 88 ? 11.767 -36.039 -2.031 1.00 46.00 88 HIS A C 1
ATOM 708 O O . HIS A 1 88 ? 11.208 -36.597 -1.095 1.00 46.00 88 HIS A O 1
ATOM 714 N N . GLN A 1 89 ? 11.113 -35.556 -3.078 1.00 41.22 89 GLN A N 1
ATOM 715 C CA . GLN A 1 89 ? 10.235 -36.340 -3.939 1.00 41.22 89 GLN A CA 1
ATOM 716 C C . GLN A 1 89 ? 9.799 -35.421 -5.070 1.00 41.22 89 GLN A C 1
ATOM 718 O O . GLN A 1 89 ? 9.496 -34.247 -4.845 1.00 41.22 89 GLN A O 1
ATOM 723 N N . ASP A 1 90 ? 9.842 -35.9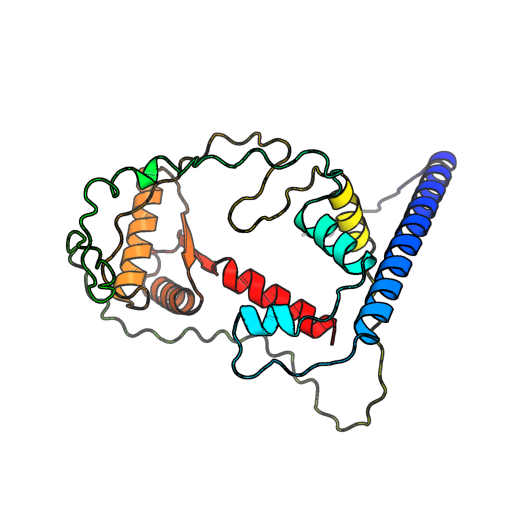62 -6.285 1.00 43.16 90 ASP A N 1
ATOM 724 C CA . ASP A 1 90 ? 9.239 -35.361 -7.458 1.00 43.16 90 ASP A CA 1
ATOM 725 C C . ASP A 1 90 ? 7.899 -34.761 -7.068 1.00 43.16 90 ASP A C 1
ATOM 727 O O . ASP A 1 90 ? 7.034 -35.432 -6.500 1.00 43.16 90 ASP A O 1
ATOM 731 N N . THR A 1 91 ? 7.779 -33.462 -7.318 1.00 40.78 91 THR A N 1
ATOM 732 C CA . THR A 1 91 ? 6.535 -32.730 -7.161 1.00 40.78 91 THR A CA 1
ATOM 733 C C . THR A 1 91 ? 5.500 -33.478 -7.991 1.00 40.78 91 THR A C 1
ATOM 735 O O . THR A 1 91 ? 5.467 -33.330 -9.212 1.00 40.78 91 THR A O 1
ATOM 738 N N . LEU A 1 92 ? 4.683 -34.305 -7.326 1.00 40.56 92 LEU A N 1
ATOM 739 C CA . LEU A 1 92 ? 3.368 -34.697 -7.805 1.00 40.56 92 LEU A CA 1
ATOM 740 C C . LEU A 1 92 ? 2.786 -33.442 -8.429 1.00 40.56 92 LEU A C 1
ATOM 742 O O . LEU A 1 92 ? 2.676 -32.416 -7.747 1.00 40.56 92 LEU A O 1
ATOM 746 N N . GLU A 1 93 ? 2.546 -33.514 -9.738 1.00 39.34 93 GLU A N 1
ATOM 747 C CA . GLU A 1 93 ? 1.974 -32.442 -10.531 1.00 39.34 93 GLU A CA 1
ATOM 748 C C . GLU A 1 93 ? 0.963 -31.696 -9.668 1.00 39.34 93 GLU A C 1
ATOM 750 O O . GLU A 1 93 ? 0.005 -32.295 -9.168 1.00 39.34 93 GLU A O 1
ATOM 755 N N . ARG A 1 94 ? 1.181 -30.391 -9.463 1.00 37.75 94 ARG A N 1
ATOM 756 C CA . ARG A 1 94 ? 0.121 -29.502 -8.998 1.00 37.75 94 ARG A CA 1
ATOM 757 C C . ARG A 1 94 ? -0.971 -29.557 -10.064 1.00 37.75 94 ARG A C 1
ATOM 759 O O . ARG A 1 94 ? -1.036 -28.703 -10.942 1.00 37.75 94 ARG A O 1
ATOM 766 N N . LYS A 1 95 ? -1.822 -30.581 -10.002 1.00 36.06 95 LYS A N 1
ATOM 767 C CA . LYS A 1 95 ? -3.113 -30.623 -10.664 1.00 36.06 95 LYS A CA 1
ATOM 768 C C . LYS A 1 95 ? -3.871 -29.425 -10.132 1.00 36.06 95 LYS A C 1
ATOM 770 O O . LYS A 1 95 ? -4.369 -29.463 -9.016 1.00 36.06 95 LYS A O 1
ATOM 775 N N . ASN A 1 96 ? -3.868 -28.357 -10.923 1.00 39.53 96 ASN A N 1
ATOM 776 C CA . ASN A 1 96 ? -4.965 -27.421 -11.116 1.00 39.53 96 ASN A CA 1
ATOM 777 C C . ASN A 1 96 ? -5.926 -27.287 -9.925 1.00 39.53 96 ASN A C 1
ATOM 779 O O . ASN A 1 96 ? -7.127 -27.494 -10.076 1.00 39.53 96 ASN A O 1
ATOM 783 N N . VAL A 1 97 ? -5.433 -26.870 -8.759 1.00 40.34 97 VAL A N 1
ATOM 784 C CA . VAL A 1 97 ? -6.284 -26.165 -7.798 1.00 40.34 97 VAL A CA 1
ATOM 785 C C . VAL A 1 97 ? -6.210 -24.700 -8.200 1.00 40.34 97 VAL A C 1
ATOM 787 O O . VAL A 1 97 ? -5.524 -23.880 -7.598 1.00 40.34 97 VAL A O 1
ATOM 790 N N . LEU A 1 98 ? -6.854 -24.404 -9.329 1.00 41.31 98 LEU A N 1
ATOM 791 C CA . LEU A 1 98 ? -7.315 -23.052 -9.596 1.00 41.31 98 LEU A CA 1
ATOM 792 C C . LEU A 1 98 ? -8.245 -22.679 -8.430 1.00 41.31 98 LEU A C 1
ATOM 794 O O . LEU A 1 98 ? -9.104 -23.498 -8.088 1.00 41.31 98 LEU A O 1
ATOM 798 N N . PRO A 1 99 ? -8.096 -21.487 -7.828 1.00 43.19 99 PRO A N 1
ATOM 799 C CA . PRO A 1 99 ? -9.104 -20.956 -6.919 1.00 43.19 99 PRO A CA 1
ATOM 800 C C . PRO A 1 99 ? -10.473 -21.071 -7.594 1.00 43.19 99 PRO A C 1
ATOM 802 O O . PRO A 1 99 ? -10.585 -20.803 -8.798 1.00 43.19 99 PRO A O 1
ATOM 805 N N . GLU A 1 100 ? -11.505 -21.492 -6.859 1.00 43.97 100 GLU A N 1
ATOM 806 C CA . GLU A 1 100 ? -12.860 -21.637 -7.413 1.00 43.97 100 GLU A CA 1
ATOM 807 C C . GLU A 1 100 ? -13.376 -20.340 -8.067 1.00 43.97 100 GLU A C 1
ATOM 809 O O . GLU A 1 100 ? -14.211 -20.402 -8.970 1.00 43.97 100 GLU A O 1
ATOM 814 N N . ASP A 1 101 ? -12.775 -19.194 -7.738 1.00 46.91 101 ASP A N 1
ATOM 815 C CA . ASP A 1 101 ? -13.021 -17.880 -8.339 1.00 46.91 101 ASP A CA 1
ATOM 816 C C . ASP A 1 101 ? -12.765 -17.809 -9.858 1.00 46.91 101 ASP A C 1
ATOM 818 O O . ASP A 1 101 ? -13.291 -16.926 -10.534 1.00 46.91 101 ASP A O 1
ATOM 822 N N . ASN A 1 102 ? -12.019 -18.755 -10.443 1.00 41.59 102 ASN A N 1
ATOM 823 C CA . ASN A 1 102 ? -11.807 -18.819 -11.896 1.00 41.59 102 ASN A CA 1
ATOM 824 C C . ASN A 1 102 ? -12.878 -19.622 -12.661 1.00 41.59 102 ASN A C 1
ATOM 826 O O . ASN A 1 102 ? -12.837 -19.674 -13.895 1.00 41.59 102 ASN A O 1
ATOM 830 N N . ARG A 1 103 ? -13.857 -20.242 -11.985 1.00 39.44 103 ARG A N 1
ATOM 831 C CA . ARG A 1 103 ? -14.851 -21.109 -12.654 1.00 39.44 103 ARG A CA 1
ATOM 832 C C . ARG A 1 103 ? -15.920 -20.363 -13.458 1.00 39.44 103 ARG A C 1
ATOM 834 O O . ARG A 1 103 ? -16.581 -20.989 -14.280 1.00 39.44 103 ARG A O 1
ATOM 841 N N . PHE A 1 104 ? -16.051 -19.043 -13.323 1.00 43.59 104 PHE A N 1
ATOM 842 C CA . PHE A 1 104 ? -17.050 -18.279 -14.086 1.00 43.59 104 PHE A CA 1
ATOM 843 C C . PHE A 1 104 ? -16.641 -17.911 -15.522 1.00 43.59 104 PHE A C 1
ATOM 845 O O . PHE A 1 104 ? -17.475 -17.413 -16.274 1.00 43.59 104 PHE A O 1
ATOM 852 N N . ALA A 1 105 ? -15.396 -18.157 -15.947 1.00 44.84 105 ALA A N 1
ATOM 853 C CA . ALA A 1 105 ? -14.905 -17.645 -17.235 1.00 44.84 105 ALA A CA 1
ATOM 854 C C . ALA A 1 105 ? -14.613 -18.704 -18.316 1.00 44.84 105 ALA A C 1
ATOM 856 O O . ALA A 1 105 ? -14.235 -18.328 -19.427 1.00 44.84 105 ALA A O 1
ATOM 857 N N . ALA A 1 106 ? -14.772 -20.001 -18.034 1.00 39.97 106 ALA A N 1
ATOM 858 C CA . ALA A 1 106 ? -14.273 -21.069 -18.907 1.00 39.97 106 ALA A CA 1
ATOM 859 C C . ALA A 1 106 ? -15.363 -22.052 -19.369 1.00 39.97 106 ALA A C 1
ATOM 861 O O . ALA A 1 106 ? -15.278 -23.250 -19.125 1.00 39.97 106 ALA A O 1
ATOM 862 N N . SER A 1 107 ? -16.385 -21.568 -20.076 1.00 40.84 107 SER A N 1
ATOM 863 C CA . SER A 1 107 ? -17.267 -22.445 -20.860 1.00 40.84 107 SER A CA 1
ATOM 864 C C . SER A 1 107 ? -17.704 -21.782 -22.164 1.00 40.84 107 SER A C 1
ATOM 866 O O . SER A 1 107 ? -18.854 -21.404 -22.328 1.00 40.84 107 SER A O 1
ATOM 868 N N . THR A 1 108 ? -16.758 -21.595 -23.091 1.00 45.69 108 THR A N 1
ATOM 869 C CA . THR A 1 108 ? -16.948 -21.653 -24.562 1.00 45.69 108 THR A CA 1
ATOM 870 C C . THR A 1 108 ? -15.679 -21.152 -25.254 1.00 45.69 108 THR A C 1
ATOM 872 O O . THR A 1 108 ? -15.523 -19.969 -25.539 1.00 45.69 108 THR A O 1
ATOM 875 N N . ALA A 1 109 ? -14.744 -22.058 -25.537 1.00 39.03 109 ALA A N 1
ATOM 876 C CA . ALA A 1 109 ? -13.635 -21.780 -26.443 1.00 39.03 109 ALA A CA 1
ATOM 877 C C . ALA A 1 109 ? -13.948 -22.420 -27.802 1.00 39.03 109 ALA A C 1
ATOM 879 O O . ALA A 1 109 ? -13.805 -23.627 -27.973 1.00 39.03 109 ALA A O 1
ATOM 880 N N . LYS A 1 110 ? -14.405 -21.605 -28.758 1.00 37.84 110 LYS A N 1
ATOM 881 C CA . LYS A 1 110 ? -14.196 -21.862 -30.187 1.00 37.84 110 LYS A CA 1
ATOM 882 C C . LYS A 1 110 ? -13.090 -20.924 -30.658 1.00 37.84 110 LYS A C 1
ATOM 884 O O . LYS A 1 110 ? -13.104 -19.738 -30.331 1.00 37.84 110 LYS A O 1
ATOM 889 N N . GLU A 1 111 ? -12.126 -21.495 -31.369 1.00 49.22 111 GLU A N 1
ATOM 890 C CA . GLU A 1 111 ? -10.975 -20.824 -31.966 1.00 49.22 111 GLU A CA 1
ATOM 891 C C . GLU A 1 111 ? -11.396 -19.631 -32.821 1.00 49.22 111 GLU A C 1
ATOM 893 O O . GLU A 1 111 ? -12.127 -19.799 -33.789 1.00 49.22 111 GLU A O 1
ATOM 898 N N . TYR A 1 112 ? -10.877 -18.445 -32.504 1.00 37.84 112 TYR A N 1
ATOM 899 C CA . TYR A 1 112 ? -10.693 -17.375 -33.479 1.00 37.84 112 TYR A CA 1
ATOM 900 C C . TYR A 1 112 ? -9.457 -16.559 -33.099 1.00 37.84 112 TYR A C 1
ATOM 902 O O . TYR A 1 112 ? -9.397 -15.938 -32.037 1.00 37.84 112 TYR A O 1
ATOM 910 N N . HIS A 1 113 ? -8.476 -16.545 -34.002 1.00 47.59 113 HIS A N 1
ATOM 911 C CA . HIS A 1 113 ? -7.427 -15.536 -34.038 1.00 47.59 113 HIS A CA 1
ATOM 912 C C . HIS A 1 113 ? -8.079 -14.153 -34.150 1.00 47.59 113 HIS A C 1
ATOM 914 O O . HIS A 1 113 ? -8.632 -13.797 -35.190 1.00 47.59 113 HIS A O 1
ATOM 920 N N . LYS A 1 114 ? -8.034 -13.370 -33.072 1.00 43.84 114 LYS A N 1
ATOM 921 C CA . LYS A 1 114 ? -8.386 -11.951 -33.089 1.00 43.84 114 LYS A CA 1
ATOM 922 C C . LYS A 1 114 ? -7.556 -11.232 -32.038 1.00 43.84 114 LYS A C 1
ATOM 924 O O . LYS A 1 114 ? -7.285 -11.785 -30.972 1.00 43.84 114 LYS A O 1
ATOM 929 N N . GLU A 1 115 ? -7.109 -10.037 -32.398 1.00 48.22 115 GLU A N 1
ATOM 930 C CA . GLU A 1 115 ? -6.360 -9.086 -31.580 1.00 48.22 115 GLU A CA 1
ATOM 931 C C . GLU A 1 115 ? -6.785 -9.155 -30.111 1.00 48.22 115 GLU A C 1
ATOM 933 O O . GLU A 1 115 ? -7.978 -9.246 -29.814 1.00 48.22 115 GLU A O 1
ATOM 938 N N . ARG A 1 116 ? -5.810 -9.143 -29.189 1.00 44.44 116 ARG A N 1
ATOM 939 C CA . ARG A 1 116 ? -6.053 -9.133 -27.739 1.00 44.44 116 ARG A CA 1
ATOM 940 C C . ARG A 1 116 ? -6.828 -7.868 -27.358 1.00 44.44 116 ARG A C 1
ATOM 942 O O . ARG A 1 116 ? -6.260 -6.906 -26.848 1.00 44.44 116 ARG A O 1
ATOM 949 N N . ASN A 1 117 ? -8.141 -7.899 -27.552 1.00 47.78 117 ASN A N 1
ATOM 950 C CA . ASN A 1 117 ? -9.083 -7.020 -26.900 1.00 47.78 117 ASN A CA 1
ATOM 951 C C . ASN A 1 117 ? -8.923 -7.292 -25.410 1.00 47.78 117 ASN A C 1
ATOM 953 O O . ASN A 1 117 ? -9.385 -8.313 -24.894 1.00 47.78 117 ASN A O 1
ATOM 957 N N . ARG A 1 118 ? -8.202 -6.403 -24.718 1.00 54.69 118 ARG A N 1
ATOM 958 C CA . ARG A 1 118 ? -8.267 -6.322 -23.260 1.00 54.69 118 ARG A CA 1
ATOM 959 C C . ARG A 1 118 ? -9.752 -6.271 -22.924 1.00 54.69 118 ARG A C 1
ATOM 961 O O . ARG A 1 118 ? -10.421 -5.327 -23.333 1.00 54.69 118 ARG A O 1
ATOM 968 N N . LYS A 1 119 ? -10.266 -7.308 -22.256 1.00 57.00 119 LYS A N 1
ATOM 969 C CA . LYS A 1 119 ? -11.647 -7.331 -21.771 1.00 57.00 119 LYS A CA 1
ATOM 970 C C . LYS A 1 119 ? -11.819 -6.080 -20.912 1.00 57.00 119 LYS A C 1
ATOM 972 O O . LYS A 1 119 ? -11.237 -5.998 -19.832 1.00 57.00 119 LYS A O 1
ATOM 977 N N . SER A 1 120 ? -12.518 -5.073 -21.424 1.00 58.34 120 SER A N 1
ATOM 978 C CA . SER A 1 120 ? -12.898 -3.919 -20.627 1.00 58.34 120 SER A CA 1
ATOM 979 C C . SER A 1 120 ? -13.933 -4.412 -19.630 1.00 58.34 120 SER A C 1
ATOM 981 O O . SER A 1 120 ? -14.926 -5.037 -20.001 1.00 58.34 120 SER A O 1
ATOM 983 N N . PHE A 1 121 ? -13.670 -4.200 -18.345 1.00 63.94 121 PHE A N 1
ATOM 984 C CA . PHE A 1 121 ? -14.677 -4.446 -17.329 1.00 63.94 121 PHE A CA 1
ATOM 985 C C . PHE A 1 121 ? -15.860 -3.510 -17.604 1.00 63.94 121 PHE A C 1
ATOM 987 O O . PHE A 1 121 ? -15.720 -2.289 -17.530 1.00 63.94 121 PHE A O 1
ATOM 994 N N . VAL A 1 122 ? -17.012 -4.080 -17.961 1.00 61.12 122 VAL A N 1
ATOM 995 C CA . VAL A 1 122 ? -18.269 -3.341 -18.121 1.00 61.12 122 VAL A CA 1
ATOM 996 C C . VAL A 1 122 ? -18.925 -3.278 -16.747 1.00 61.12 122 VAL A C 1
ATOM 998 O O . VAL A 1 122 ? -19.833 -4.038 -16.429 1.00 61.12 122 VAL A O 1
ATOM 1001 N N . GLY A 1 123 ? -18.372 -2.428 -15.886 1.00 65.88 123 GLY A N 1
ATOM 1002 C CA . GLY A 1 123 ? -18.932 -2.167 -14.567 1.00 65.88 123 GLY A CA 1
ATOM 1003 C C . GLY A 1 123 ? -20.197 -1.331 -14.642 1.00 65.88 123 GLY A C 1
ATOM 1004 O O . GLY A 1 123 ? -20.351 -0.518 -15.556 1.00 65.88 123 GLY A O 1
ATOM 1005 N N . ASN A 1 124 ? -21.062 -1.470 -13.635 1.00 70.50 124 ASN A N 1
ATOM 1006 C CA . ASN A 1 124 ? -22.134 -0.509 -13.399 1.00 70.50 124 ASN A CA 1
ATOM 1007 C C . ASN A 1 124 ? -21.516 0.892 -13.324 1.00 70.50 124 ASN A C 1
ATOM 1009 O O . ASN A 1 124 ? -20.668 1.160 -12.468 1.00 70.50 124 ASN A O 1
ATOM 1013 N N . GLN A 1 125 ? -21.903 1.769 -14.252 1.00 68.38 125 GLN A N 1
ATOM 1014 C CA . GLN A 1 125 ? -21.398 3.136 -14.302 1.00 68.38 125 GLN A CA 1
ATOM 1015 C C . GLN A 1 125 ? -21.928 3.898 -13.088 1.00 68.38 125 GLN A C 1
ATOM 1017 O O . GLN A 1 125 ? -23.019 4.458 -13.111 1.00 68.38 125 GLN A O 1
ATOM 1022 N N . ARG A 1 126 ? -21.158 3.894 -11.998 1.00 76.00 126 ARG A N 1
ATOM 1023 C CA . ARG A 1 126 ? -21.430 4.756 -10.851 1.00 76.00 126 ARG A CA 1
ATOM 1024 C C . ARG A 1 126 ? -21.114 6.195 -11.252 1.00 76.00 126 ARG A C 1
ATOM 1026 O O . ARG A 1 126 ? -20.020 6.488 -11.746 1.00 76.00 126 ARG A O 1
ATOM 1033 N N . GLU A 1 127 ? -22.074 7.090 -11.052 1.00 85.50 127 GLU A N 1
ATOM 1034 C CA . GLU A 1 127 ? -21.867 8.518 -11.264 1.00 85.50 127 GLU A CA 1
ATOM 1035 C C . GLU A 1 127 ? -20.937 9.053 -10.168 1.00 85.50 127 GLU A C 1
ATOM 1037 O O . GLU A 1 127 ? -21.318 9.191 -9.009 1.00 85.50 127 GLU A O 1
ATOM 1042 N N . ILE A 1 128 ? -19.677 9.313 -10.526 1.00 88.06 128 ILE A N 1
ATOM 1043 C CA . ILE A 1 128 ? -18.692 9.864 -9.589 1.00 88.06 128 ILE A CA 1
ATOM 1044 C C . ILE A 1 128 ? -18.754 11.383 -9.646 1.00 88.06 128 ILE A C 1
ATOM 1046 O O . ILE A 1 128 ? -18.491 11.975 -10.698 1.00 88.06 128 ILE A O 1
ATOM 1050 N N . VAL A 1 129 ? -19.031 12.004 -8.500 1.00 88.94 129 VAL A N 1
ATOM 1051 C CA . VAL A 1 129 ? -19.063 13.462 -8.362 1.00 88.94 129 VAL A CA 1
ATOM 1052 C C . VAL A 1 129 ? -17.672 14.038 -8.665 1.00 88.94 129 VAL A C 1
ATOM 1054 O O . VAL A 1 129 ? -16.697 13.660 -8.006 1.00 88.94 129 VAL A O 1
ATOM 1057 N N . PRO A 1 130 ? -17.541 14.969 -9.627 1.00 90.06 130 PRO A N 1
ATOM 1058 C CA . PRO A 1 130 ? -16.248 15.531 -9.991 1.00 90.06 130 PRO A CA 1
ATOM 1059 C C . PRO A 1 130 ? -15.635 16.320 -8.831 1.00 90.06 130 PRO A C 1
ATOM 1061 O O . PRO A 1 130 ? -16.293 17.143 -8.187 1.00 90.06 130 PRO A O 1
ATOM 1064 N N . PHE A 1 131 ? -14.339 16.115 -8.596 1.00 91.12 131 PHE A N 1
ATOM 1065 C CA . PHE A 1 131 ? -13.595 16.854 -7.582 1.00 91.12 131 PHE A CA 1
ATOM 1066 C C . PHE A 1 131 ? -13.156 18.218 -8.127 1.00 91.12 131 PHE A C 1
ATOM 1068 O O . PHE A 1 131 ? -12.239 18.308 -8.939 1.00 91.12 131 PHE A O 1
ATOM 1075 N N . ARG A 1 132 ? -13.823 19.291 -7.687 1.00 87.94 132 ARG A N 1
ATOM 1076 C CA . ARG A 1 132 ? -13.618 20.651 -8.228 1.00 87.94 132 ARG A CA 1
ATOM 1077 C C . ARG A 1 132 ? -12.546 21.472 -7.510 1.00 87.94 132 ARG A C 1
ATOM 1079 O O . ARG A 1 132 ? -12.172 22.534 -7.997 1.00 87.94 132 ARG A O 1
ATOM 1086 N N . LYS A 1 133 ? -12.071 21.032 -6.341 1.00 88.50 133 LYS A N 1
ATOM 1087 C CA . LYS A 1 133 ? -11.099 21.803 -5.556 1.00 88.50 133 LYS A CA 1
ATOM 1088 C C . LYS A 1 133 ? -9.690 21.614 -6.142 1.00 88.50 133 LYS A C 1
ATOM 1090 O O . LYS A 1 133 ? -9.300 20.479 -6.412 1.00 88.50 133 LYS A O 1
ATOM 1095 N N . PRO A 1 134 ? -8.903 22.684 -6.334 1.00 85.31 134 PRO A N 1
ATOM 1096 C CA . PRO A 1 134 ? -7.536 22.544 -6.814 1.00 85.31 134 PRO A CA 1
ATOM 1097 C C . PRO A 1 134 ? -6.674 21.861 -5.747 1.00 85.31 134 PRO A C 1
ATOM 1099 O O . PRO A 1 134 ? -6.652 22.279 -4.588 1.00 85.31 134 PRO A O 1
ATOM 1102 N N . LEU A 1 135 ? -5.943 20.817 -6.141 1.00 84.12 135 LEU A N 1
ATOM 1103 C CA . LEU A 1 135 ? -4.974 20.173 -5.261 1.00 84.12 135 LEU A CA 1
ATOM 1104 C C . LEU A 1 135 ? -3.688 20.994 -5.255 1.00 84.12 135 LEU A C 1
ATOM 1106 O O . LEU A 1 135 ? -3.026 21.139 -6.281 1.00 84.12 135 LEU A O 1
ATOM 1110 N N . LYS A 1 136 ? -3.303 21.501 -4.083 1.00 77.81 136 LYS A N 1
ATOM 1111 C CA . LYS A 1 136 ? -1.917 21.913 -3.863 1.00 77.81 136 LYS A CA 1
ATOM 1112 C C . LYS A 1 136 ? -1.111 20.631 -3.701 1.00 77.81 136 LYS A C 1
ATOM 1114 O O . LYS A 1 136 ? -1.406 19.840 -2.803 1.00 77.81 136 LYS A O 1
ATOM 1119 N N . SER A 1 137 ? -0.144 20.401 -4.588 1.00 67.81 137 SER A N 1
ATOM 1120 C CA . SER A 1 137 ? 0.747 19.245 -4.490 1.00 67.81 137 SER A CA 1
ATOM 1121 C C . SER A 1 137 ? 1.375 19.228 -3.102 1.00 67.81 137 SER A C 1
ATOM 1123 O O . SER A 1 137 ? 2.031 20.201 -2.718 1.00 67.81 137 SER A O 1
ATOM 1125 N N . ALA A 1 138 ? 1.147 18.152 -2.347 1.00 60.62 138 ALA A N 1
ATOM 1126 C CA . ALA A 1 138 ? 1.805 17.952 -1.069 1.00 60.62 138 ALA A CA 1
ATOM 1127 C C . ALA A 1 138 ? 3.317 17.931 -1.323 1.00 60.62 138 ALA A C 1
ATOM 1129 O O . ALA A 1 138 ? 3.852 17.004 -1.932 1.00 60.62 138 ALA A O 1
ATOM 1130 N N . LYS A 1 139 ? 4.006 19.000 -0.918 1.00 60.91 139 LYS A N 1
ATOM 1131 C CA . LYS A 1 139 ? 5.463 19.022 -0.931 1.00 60.91 139 LYS A CA 1
ATOM 1132 C C . LYS A 1 139 ? 5.899 18.227 0.284 1.00 60.91 139 LYS A C 1
ATOM 1134 O O . LYS A 1 139 ? 5.863 18.739 1.398 1.00 60.91 139 LYS A O 1
ATOM 1139 N N . PHE A 1 140 ? 6.309 16.984 0.065 1.00 57.81 140 PHE A N 1
ATOM 1140 C CA . PHE A 1 140 ? 7.162 16.316 1.031 1.00 57.81 140 PHE A CA 1
ATOM 1141 C C . PHE A 1 140 ? 8.479 17.083 1.017 1.00 57.81 140 PHE A C 1
ATOM 1143 O O . PHE A 1 140 ? 9.338 16.863 0.164 1.00 57.81 140 PHE A O 1
ATOM 1150 N N . THR A 1 141 ? 8.624 18.044 1.928 1.00 49.88 141 THR A N 1
ATOM 1151 C CA . THR A 1 141 ? 9.946 18.444 2.391 1.00 49.88 141 THR A CA 1
ATOM 1152 C C . THR A 1 141 ? 10.527 17.195 3.019 1.00 49.88 141 THR A C 1
ATOM 1154 O O . THR A 1 141 ? 10.321 16.932 4.203 1.00 49.88 141 THR A O 1
ATOM 1157 N N . GLY A 1 142 ? 11.209 16.383 2.204 1.00 46.72 142 GLY A N 1
ATOM 1158 C CA . GLY A 1 142 ? 12.196 15.467 2.743 1.00 46.72 142 GLY A CA 1
ATOM 1159 C C . GLY A 1 142 ? 13.026 16.296 3.707 1.00 46.72 142 GLY A C 1
ATOM 1160 O O . GLY A 1 142 ? 13.360 17.439 3.379 1.00 46.72 142 GLY A O 1
ATOM 1161 N N . MET A 1 143 ? 13.265 15.784 4.914 1.00 39.22 143 MET A N 1
ATOM 1162 C CA . MET A 1 143 ? 14.294 16.358 5.767 1.00 39.22 143 MET A CA 1
ATOM 1163 C C . MET A 1 143 ? 15.550 16.374 4.908 1.00 39.22 143 MET A C 1
ATOM 1165 O O . MET A 1 143 ? 16.192 15.345 4.713 1.00 39.22 143 MET A O 1
ATOM 1169 N N . THR A 1 144 ? 15.838 17.524 4.304 1.00 38.38 144 THR A N 1
ATOM 1170 C CA . THR A 1 144 ? 17.115 17.785 3.685 1.00 38.38 144 THR A CA 1
ATOM 1171 C C . THR A 1 144 ? 18.070 17.568 4.826 1.00 38.38 144 THR A C 1
ATOM 1173 O O . THR A 1 144 ? 18.050 18.335 5.789 1.00 38.38 144 THR A O 1
ATOM 1176 N N . THR A 1 145 ? 18.822 16.471 4.751 1.00 42.50 145 THR A N 1
ATOM 1177 C CA . THR A 1 145 ? 20.084 16.316 5.454 1.00 42.50 145 THR A CA 1
ATOM 1178 C C . THR A 1 145 ? 20.747 17.673 5.369 1.00 42.50 145 THR A C 1
ATOM 1180 O O . THR A 1 145 ? 21.112 18.114 4.276 1.00 42.50 145 THR A O 1
ATOM 1183 N N . SER A 1 146 ? 20.733 18.393 6.483 1.00 38.44 146 SER A N 1
ATOM 1184 C CA . SER A 1 146 ? 21.363 19.689 6.625 1.00 38.44 146 SER A CA 1
ATOM 1185 C C . SER A 1 146 ? 22.731 19.594 5.974 1.00 38.44 146 SER A C 1
ATOM 1187 O O . SER A 1 146 ? 23.551 18.801 6.429 1.00 38.44 146 SER A O 1
ATOM 1189 N N . THR A 1 147 ? 22.899 20.307 4.858 1.00 39.72 147 THR A N 1
ATOM 1190 C CA . THR A 1 147 ? 24.149 20.954 4.458 1.00 39.72 147 THR A CA 1
ATOM 1191 C C . THR A 1 147 ? 25.401 20.268 5.007 1.00 39.72 147 THR A C 1
ATOM 1193 O O . THR A 1 147 ? 26.140 20.829 5.810 1.00 39.72 147 THR A O 1
ATOM 1196 N N . VAL A 1 148 ? 25.674 19.044 4.546 1.00 42.75 148 VAL A N 1
ATOM 1197 C CA . VAL A 1 148 ? 27.048 18.548 4.542 1.00 42.75 148 VAL A CA 1
ATOM 1198 C C . VAL A 1 148 ? 27.715 19.310 3.413 1.00 42.75 148 VAL A C 1
ATOM 1200 O O . VAL A 1 148 ? 27.533 19.009 2.232 1.00 42.75 148 VAL A O 1
ATOM 1203 N N . SER A 1 149 ? 28.377 20.399 3.793 1.00 37.69 149 SER A N 1
ATOM 1204 C CA . SER A 1 149 ? 29.213 21.211 2.928 1.00 37.69 149 SER A CA 1
ATOM 1205 C C . SER A 1 149 ? 30.039 20.305 2.027 1.00 37.69 149 SER A C 1
ATOM 1207 O O . SER A 1 149 ? 30.807 19.463 2.486 1.00 37.69 149 SER A O 1
ATOM 1209 N N . ARG A 1 150 ? 29.844 20.490 0.726 1.00 39.47 150 ARG A N 1
ATOM 1210 C CA . ARG A 1 150 ? 30.561 19.824 -0.354 1.00 39.47 150 ARG A CA 1
ATOM 1211 C C . ARG A 1 150 ? 31.989 20.376 -0.376 1.00 39.47 150 ARG A C 1
ATOM 1213 O O . ARG A 1 150 ? 32.324 21.192 -1.225 1.00 39.47 150 ARG A O 1
ATOM 1220 N N . SER A 1 151 ? 32.807 20.003 0.607 1.00 38.47 151 SER A N 1
ATOM 1221 C CA . SER A 1 151 ? 34.242 20.239 0.553 1.00 38.47 151 SER A CA 1
ATOM 1222 C C . SER A 1 151 ? 34.847 19.196 -0.378 1.00 38.47 151 SER A C 1
ATOM 1224 O O . SER A 1 151 ? 34.799 17.987 -0.162 1.00 38.47 151 SER A O 1
ATOM 1226 N N . THR A 1 152 ? 35.376 19.693 -1.485 1.00 44.62 152 THR A N 1
ATOM 1227 C CA . THR A 1 152 ? 36.255 18.981 -2.400 1.00 44.62 152 THR A CA 1
ATOM 1228 C C . THR A 1 152 ? 37.500 18.567 -1.618 1.00 44.62 152 THR A C 1
ATOM 1230 O O . THR A 1 152 ? 38.459 19.322 -1.530 1.00 44.62 152 THR A O 1
ATOM 1233 N N . ASN A 1 153 ? 37.489 17.378 -1.021 1.00 39.81 153 ASN A N 1
ATOM 1234 C CA . ASN A 1 153 ? 38.702 16.736 -0.539 1.00 39.81 153 ASN A CA 1
ATOM 1235 C C . ASN A 1 153 ? 38.736 15.276 -0.983 1.00 39.81 153 ASN A C 1
ATOM 1237 O O . ASN A 1 153 ? 37.726 14.581 -1.063 1.00 39.81 153 ASN A O 1
ATOM 1241 N N . ARG A 1 154 ? 39.942 14.886 -1.392 1.00 40.41 154 ARG A N 1
ATOM 1242 C CA . ARG A 1 154 ? 40.325 13.630 -2.032 1.00 40.41 154 ARG A CA 1
ATOM 1243 C C . ARG A 1 154 ? 39.693 12.403 -1.372 1.00 40.41 154 ARG A C 1
ATOM 1245 O O . ARG A 1 154 ? 39.698 12.270 -0.157 1.00 40.41 154 ARG A O 1
ATOM 1252 N N . ARG A 1 155 ? 39.262 11.467 -2.226 1.00 44.97 155 ARG A N 1
ATOM 1253 C CA . ARG A 1 155 ? 38.931 10.076 -1.897 1.00 44.97 155 ARG A CA 1
ATOM 1254 C C . ARG A 1 155 ? 40.016 9.442 -1.015 1.00 44.97 155 ARG A C 1
ATOM 1256 O O . ARG A 1 155 ? 41.035 8.988 -1.528 1.00 44.97 155 ARG A O 1
ATOM 1263 N N . THR A 1 156 ? 39.741 9.316 0.272 1.00 38.06 156 THR A N 1
ATOM 1264 C CA . THR A 1 156 ? 40.139 8.155 1.068 1.00 38.06 156 THR A CA 1
ATOM 1265 C C . THR A 1 156 ? 38.906 7.271 1.189 1.00 38.06 156 THR A C 1
ATOM 1267 O O . THR A 1 156 ? 37.840 7.733 1.585 1.00 38.06 156 THR A O 1
ATOM 1270 N N . LYS A 1 157 ? 39.025 6.012 0.754 1.00 45.47 157 LYS A N 1
ATOM 1271 C CA . LYS A 1 157 ? 38.033 4.967 1.014 1.00 45.47 157 LYS A CA 1
ATOM 1272 C C . LYS A 1 157 ? 37.981 4.755 2.526 1.00 45.47 157 LYS A C 1
ATOM 1274 O O . LYS A 1 157 ? 38.783 3.996 3.058 1.00 45.47 157 LYS A O 1
ATOM 1279 N N . GLU A 1 158 ? 37.079 5.438 3.212 1.00 41.16 158 GLU A N 1
ATOM 1280 C CA . GLU A 1 158 ? 36.625 4.963 4.510 1.00 41.16 158 GLU A CA 1
ATOM 1281 C C . GLU A 1 158 ? 35.643 3.832 4.232 1.00 41.16 158 GLU A C 1
ATOM 1283 O O . GLU A 1 158 ? 34.508 4.044 3.812 1.00 41.16 158 GLU A O 1
ATOM 1288 N N . GLU A 1 159 ? 36.133 2.603 4.382 1.00 45.97 159 GLU A N 1
ATOM 1289 C CA . GLU A 1 159 ? 35.283 1.434 4.534 1.00 45.97 159 GLU A CA 1
ATOM 1290 C C . GLU A 1 159 ? 34.399 1.690 5.754 1.00 45.97 159 GLU A C 1
ATOM 1292 O O . GLU A 1 159 ? 34.843 1.586 6.900 1.00 45.97 159 GLU A O 1
ATOM 1297 N N . THR A 1 160 ? 33.146 2.077 5.522 1.00 42.81 160 THR A N 1
ATOM 1298 C CA . THR A 1 160 ? 32.137 2.096 6.573 1.00 42.81 160 THR A CA 1
ATOM 1299 C C . THR A 1 160 ? 31.946 0.656 7.017 1.00 42.81 160 THR A C 1
ATOM 1301 O O . THR A 1 160 ? 31.184 -0.102 6.417 1.00 42.81 160 THR A O 1
ATOM 1304 N N . ASN A 1 161 ? 32.699 0.255 8.042 1.00 43.97 161 ASN A N 1
ATOM 1305 C CA . ASN A 1 161 ? 32.487 -0.986 8.760 1.00 43.97 161 ASN A CA 1
ATOM 1306 C C . ASN A 1 161 ? 31.043 -0.968 9.249 1.00 43.97 161 ASN A C 1
ATOM 1308 O O . ASN A 1 161 ? 30.703 -0.269 10.205 1.00 43.97 161 ASN A O 1
ATOM 1312 N N . LEU A 1 162 ? 30.188 -1.704 8.544 1.00 45.00 162 LEU A N 1
ATOM 1313 C CA . LEU A 1 162 ? 28.802 -1.912 8.908 1.00 45.00 162 LEU A CA 1
ATOM 1314 C C . LEU A 1 162 ? 28.814 -2.730 10.203 1.00 45.00 162 LEU A C 1
ATOM 1316 O O . LEU A 1 162 ? 28.876 -3.960 10.192 1.00 45.00 162 LEU A O 1
ATOM 1320 N N . GLN A 1 163 ? 28.866 -2.043 11.341 1.00 51.06 163 GLN A N 1
ATOM 1321 C CA . GLN A 1 163 ? 28.775 -2.687 12.639 1.00 51.06 163 GLN A CA 1
ATOM 1322 C C . GLN A 1 163 ? 27.333 -3.156 12.812 1.00 51.06 163 GLN A C 1
ATOM 1324 O O . GLN A 1 163 ? 26.467 -2.392 13.233 1.00 51.06 163 GLN A O 1
ATOM 1329 N N . LEU A 1 164 ? 27.089 -4.413 12.434 1.00 51.12 164 LEU A N 1
ATOM 1330 C CA . LEU A 1 164 ? 25.895 -5.159 12.817 1.00 51.12 164 LEU A CA 1
ATOM 1331 C C . LEU A 1 164 ? 25.736 -5.017 14.328 1.00 51.12 164 LEU A C 1
ATOM 1333 O O . LEU A 1 164 ? 26.603 -5.449 15.094 1.00 51.12 164 LEU A O 1
ATOM 1337 N N . LYS A 1 165 ? 24.659 -4.359 14.751 1.00 68.19 165 LYS A N 1
ATOM 1338 C CA . LYS A 1 165 ? 24.375 -4.196 16.171 1.00 68.19 165 LYS A CA 1
ATOM 1339 C C . LYS A 1 165 ? 23.994 -5.565 16.722 1.00 68.19 165 LYS A C 1
ATOM 1341 O O . LYS A 1 165 ? 23.448 -6.403 16.011 1.00 68.19 165 LYS A O 1
ATOM 1346 N N . GLN A 1 166 ? 24.235 -5.785 18.011 1.00 63.72 166 GLN A N 1
ATOM 1347 C CA . GLN A 1 166 ? 23.824 -7.015 18.706 1.00 63.72 166 GLN A CA 1
ATOM 1348 C C . GLN A 1 166 ? 22.335 -7.338 18.478 1.00 63.72 166 GLN A C 1
ATOM 1350 O O . GLN A 1 166 ? 21.954 -8.496 18.356 1.00 63.72 166 GLN A O 1
ATOM 1355 N N . LEU A 1 167 ? 21.508 -6.297 18.328 1.00 65.69 167 LEU A N 1
ATOM 1356 C CA . LEU A 1 167 ? 20.090 -6.420 17.999 1.00 65.69 167 LEU A CA 1
ATOM 1357 C C . LEU A 1 167 ? 19.843 -7.047 16.615 1.00 65.69 167 LEU A C 1
ATOM 1359 O O . LEU A 1 167 ? 18.923 -7.844 16.467 1.00 65.69 167 LEU A O 1
ATOM 1363 N N . ASP A 1 168 ? 20.662 -6.715 15.615 1.00 61.28 168 ASP A N 1
ATOM 1364 C CA . ASP A 1 168 ? 20.528 -7.239 14.251 1.00 61.28 168 ASP A CA 1
ATOM 1365 C C . ASP A 1 168 ? 20.869 -8.738 14.209 1.00 61.28 168 ASP A C 1
ATOM 1367 O O . ASP A 1 168 ? 20.212 -9.511 13.515 1.00 61.28 168 ASP A O 1
ATOM 1371 N N . LEU A 1 169 ? 21.860 -9.168 14.999 1.00 66.62 169 LEU A N 1
ATOM 1372 C CA . LEU A 1 169 ? 22.238 -10.580 15.136 1.00 66.62 169 LEU A CA 1
ATOM 1373 C C . LEU A 1 169 ? 21.161 -11.392 15.862 1.00 66.62 169 LEU A C 1
ATOM 1375 O O . LEU A 1 169 ? 20.797 -12.470 15.397 1.00 66.62 169 LEU A O 1
ATOM 1379 N N . TYR A 1 170 ? 20.582 -10.832 16.927 1.00 69.81 170 TYR A N 1
ATOM 1380 C CA . TYR A 1 170 ? 19.443 -11.435 17.616 1.00 69.81 170 TYR A CA 1
ATOM 1381 C C . TYR A 1 170 ? 18.250 -11.647 16.670 1.00 69.81 170 TYR A C 1
ATOM 1383 O O . TYR A 1 170 ? 17.642 -12.718 16.660 1.00 69.81 170 TYR A O 1
ATOM 1391 N N . TRP A 1 171 ? 17.961 -10.665 15.806 1.00 62.56 171 TRP A N 1
ATOM 1392 C CA . TRP A 1 171 ? 16.938 -10.798 14.766 1.00 62.56 171 TRP A CA 1
ATOM 1393 C C . TRP A 1 171 ? 17.234 -11.947 13.789 1.00 62.56 171 TRP A C 1
ATOM 1395 O O . TRP A 1 171 ? 16.340 -12.746 13.504 1.00 62.56 171 TRP A O 1
ATOM 1405 N N . PHE A 1 172 ? 18.477 -12.077 13.312 1.00 64.94 172 PHE A N 1
ATOM 1406 C CA . PHE A 1 172 ? 18.900 -13.185 12.440 1.00 64.94 172 PHE A CA 1
ATOM 1407 C C . PHE A 1 172 ? 18.818 -14.558 13.118 1.00 64.94 172 PHE A C 1
ATOM 1409 O O . PHE A 1 172 ? 18.421 -15.540 12.485 1.00 64.94 172 PHE A O 1
ATOM 1416 N N . TRP A 1 173 ? 19.174 -14.642 14.399 1.00 67.88 173 TRP A N 1
ATOM 1417 C CA . TRP A 1 173 ? 19.070 -15.873 15.177 1.00 67.88 173 TRP A CA 1
ATOM 1418 C C . TRP A 1 173 ? 17.615 -16.315 15.340 1.00 67.88 173 TRP A C 1
ATOM 1420 O O . TRP A 1 173 ? 17.290 -17.490 15.154 1.00 67.88 173 TRP A O 1
ATOM 1430 N N . GLU A 1 174 ? 16.719 -15.377 15.652 1.00 65.31 174 GLU A N 1
ATOM 1431 C CA . GLU A 1 174 ? 15.300 -15.678 15.830 1.00 65.31 174 GLU A CA 1
ATOM 1432 C C . GLU A 1 174 ? 14.665 -16.170 14.520 1.00 65.31 174 GLU A C 1
ATOM 1434 O O . GLU A 1 174 ? 13.942 -17.168 14.535 1.00 65.31 174 GLU A O 1
ATOM 1439 N N . LEU A 1 175 ? 15.046 -15.575 13.379 1.00 61.19 175 LEU A N 1
ATOM 1440 C CA . LEU A 1 175 ? 14.659 -16.017 12.029 1.00 61.19 175 LEU A CA 1
ATOM 1441 C C . LEU A 1 175 ? 14.975 -17.502 11.772 1.00 61.19 175 LEU A C 1
ATOM 1443 O O . LEU A 1 175 ? 14.176 -18.210 11.155 1.00 61.19 175 LEU A O 1
ATOM 1447 N N . ARG A 1 176 ? 16.103 -18.014 12.285 1.00 62.91 176 ARG A N 1
ATOM 1448 C CA . ARG A 1 176 ? 16.512 -19.423 12.121 1.00 62.91 176 ARG A CA 1
ATOM 1449 C C . ARG A 1 176 ? 15.591 -20.406 12.848 1.00 62.91 176 ARG A C 1
ATOM 1451 O O . ARG A 1 176 ? 15.510 -21.565 12.449 1.00 62.91 176 ARG A O 1
ATOM 1458 N N . LYS A 1 177 ? 14.877 -19.971 13.891 1.00 69.75 177 LYS A N 1
ATOM 1459 C CA . LYS A 1 177 ? 13.957 -20.836 14.650 1.00 69.75 177 LYS A CA 1
ATOM 1460 C C . LYS A 1 177 ? 12.671 -21.161 13.882 1.00 69.75 177 LYS A C 1
ATOM 1462 O O . LYS A 1 177 ? 11.860 -21.932 14.390 1.00 69.75 177 LYS A O 1
ATOM 1467 N N . GLY A 1 178 ? 12.449 -20.567 12.702 1.00 55.09 178 GLY A N 1
ATOM 1468 C CA . GLY A 1 178 ? 11.299 -20.852 11.832 1.00 55.09 178 GLY A CA 1
ATOM 1469 C C . GLY A 1 178 ? 9.939 -20.444 12.412 1.00 55.09 178 GLY A C 1
ATOM 1470 O O . GLY A 1 178 ? 8.906 -20.746 11.826 1.00 55.09 178 GLY A O 1
ATOM 1471 N N . LYS A 1 179 ? 9.931 -19.771 13.569 1.00 55.97 179 LYS A N 1
ATOM 1472 C CA . LYS A 1 179 ? 8.732 -19.235 14.233 1.00 55.97 179 LYS A CA 1
ATOM 1473 C C . LYS A 1 179 ? 8.505 -17.758 13.939 1.00 55.97 179 LYS A C 1
ATOM 1475 O O . LYS A 1 179 ? 7.456 -17.219 14.281 1.00 55.97 179 LYS A O 1
ATOM 1480 N N . THR A 1 180 ? 9.488 -17.099 13.338 1.00 53.62 180 THR A N 1
ATOM 1481 C CA . THR A 1 180 ? 9.383 -15.699 12.950 1.00 53.62 180 THR A CA 1
ATOM 1482 C C . THR A 1 180 ? 8.476 -15.621 11.729 1.00 53.62 180 THR A C 1
ATOM 1484 O O . THR A 1 180 ? 8.775 -16.284 10.735 1.00 53.62 180 THR A O 1
ATOM 1487 N N . PRO A 1 181 ? 7.374 -14.856 11.778 1.00 50.06 181 PRO A N 1
ATOM 1488 C CA . PRO A 1 181 ? 6.529 -14.677 10.612 1.00 50.06 181 PRO A CA 1
ATOM 1489 C C . PRO A 1 181 ? 7.372 -14.043 9.506 1.00 50.06 181 PRO A C 1
ATOM 1491 O O . PRO A 1 181 ? 7.801 -12.894 9.610 1.00 50.06 181 PRO A O 1
ATOM 1494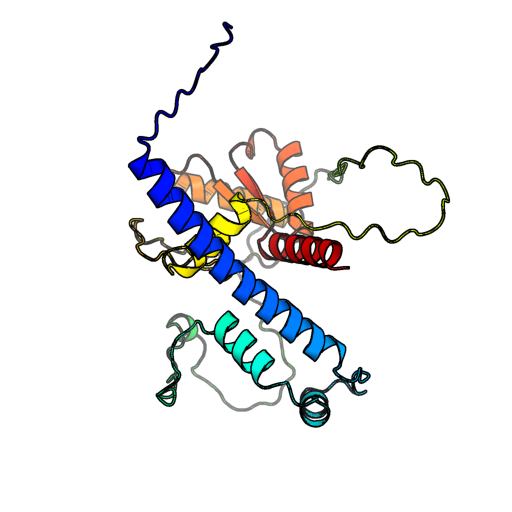 N N . LEU A 1 182 ? 7.667 -14.826 8.471 1.00 49.62 182 LEU A N 1
ATOM 1495 C CA . LEU A 1 182 ? 8.327 -14.321 7.280 1.00 49.62 182 LEU A CA 1
ATOM 1496 C C . LEU A 1 182 ? 7.298 -13.528 6.476 1.00 49.62 182 LEU A C 1
ATOM 1498 O O . LEU A 1 182 ? 6.140 -13.928 6.332 1.00 49.62 182 LEU A O 1
ATOM 1502 N N . TYR A 1 183 ? 7.728 -12.387 5.957 1.00 43.47 183 TYR A N 1
ATOM 1503 C CA . TYR A 1 183 ? 6.918 -11.571 5.070 1.00 43.47 183 TYR A CA 1
ATOM 1504 C C . TYR A 1 183 ? 7.059 -12.113 3.641 1.00 43.47 183 TYR A C 1
ATOM 1506 O O . TYR A 1 183 ? 8.081 -11.904 2.988 1.00 43.47 183 TYR A O 1
ATOM 1514 N N . ALA A 1 184 ? 6.044 -12.834 3.159 1.00 45.41 184 ALA A N 1
ATOM 1515 C CA . ALA A 1 184 ? 5.935 -13.260 1.766 1.00 45.41 184 ALA A CA 1
ATOM 1516 C C . ALA A 1 184 ? 4.943 -12.344 1.029 1.00 45.41 184 ALA A C 1
ATOM 1518 O O . ALA A 1 184 ? 3.840 -12.752 0.662 1.00 45.41 184 ALA A O 1
ATOM 1519 N N . GLY A 1 185 ? 5.305 -11.068 0.859 1.00 57.19 185 GLY A N 1
ATOM 1520 C CA . GLY A 1 185 ? 4.464 -10.083 0.174 1.00 57.19 185 GLY A CA 1
ATOM 1521 C C . GLY A 1 185 ? 3.100 -9.894 0.854 1.00 57.19 185 GLY A C 1
ATOM 1522 O O . GLY A 1 185 ? 3.007 -9.302 1.921 1.00 57.19 185 GLY A O 1
ATOM 1523 N N . PHE A 1 186 ? 2.026 -10.400 0.240 1.00 46.34 186 PHE A N 1
ATOM 1524 C CA . PHE A 1 186 ? 0.646 -10.222 0.721 1.00 46.34 186 PHE A CA 1
ATOM 1525 C C . PHE A 1 186 ? 0.230 -11.163 1.864 1.00 46.34 186 PHE A C 1
ATOM 1527 O O . PHE A 1 186 ? -0.858 -10.997 2.409 1.00 46.34 186 PHE A O 1
ATOM 1534 N N . MET A 1 187 ? 1.054 -12.150 2.226 1.00 47.22 187 MET A N 1
ATOM 1535 C CA . MET A 1 187 ? 0.734 -13.119 3.276 1.00 47.22 187 MET A CA 1
ATOM 1536 C C . MET A 1 187 ? 1.873 -13.188 4.293 1.00 47.22 187 MET A C 1
ATOM 1538 O O . MET A 1 187 ? 2.959 -13.684 3.999 1.00 47.22 187 MET A O 1
ATOM 1542 N N . SER A 1 188 ? 1.630 -12.694 5.508 1.00 51.25 188 SER A N 1
ATOM 1543 C CA . SER A 1 188 ? 2.462 -13.040 6.659 1.00 51.25 188 SER A CA 1
ATOM 1544 C C . SER A 1 188 ? 2.021 -14.410 7.158 1.00 51.25 188 SER A C 1
ATOM 1546 O O . SER A 1 188 ? 0.894 -14.568 7.630 1.00 51.25 188 SER A O 1
ATOM 1548 N N . GLN A 1 189 ? 2.887 -15.411 7.046 1.00 49.78 189 GLN A N 1
ATOM 1549 C CA . GLN A 1 189 ? 2.581 -16.736 7.570 1.00 49.78 189 GLN A CA 1
ATOM 1550 C C . GLN A 1 189 ? 3.000 -16.785 9.042 1.00 49.78 189 GLN A C 1
ATOM 1552 O O . GLN A 1 189 ? 4.187 -16.819 9.361 1.00 49.78 189 GLN A O 1
ATOM 1557 N N . TYR A 1 190 ? 2.028 -16.740 9.952 1.00 56.91 190 TYR A N 1
ATOM 1558 C CA . TYR A 1 190 ? 2.281 -16.941 11.377 1.00 56.91 190 TYR A CA 1
ATOM 1559 C C . TYR A 1 190 ? 2.442 -18.440 11.666 1.00 56.91 190 TYR A C 1
ATOM 1561 O O . TYR A 1 190 ? 1.667 -19.258 11.177 1.00 56.91 190 TYR A O 1
ATOM 1569 N N . ALA A 1 191 ? 3.437 -18.812 12.479 1.00 58.19 191 ALA A N 1
ATOM 1570 C CA . ALA A 1 191 ? 3.653 -20.207 12.888 1.00 58.19 191 ALA A CA 1
ATOM 1571 C C . ALA A 1 191 ? 2.509 -20.761 13.765 1.00 58.19 191 ALA A C 1
ATOM 1573 O O . ALA A 1 191 ? 2.284 -21.965 13.829 1.00 58.19 191 ALA A O 1
ATOM 1574 N N . SER A 1 192 ? 1.788 -19.867 14.438 1.00 65.69 192 SER A N 1
ATOM 1575 C CA . SER A 1 192 ? 0.545 -20.118 15.159 1.00 65.69 192 SER A CA 1
ATOM 1576 C C . SER A 1 192 ? -0.245 -18.822 15.070 1.00 65.69 192 SER A C 1
ATOM 1578 O O . SER A 1 192 ? 0.188 -17.831 15.656 1.00 65.69 192 SER A O 1
ATOM 1580 N N . ASP A 1 193 ? -1.346 -18.804 14.321 1.00 68.50 193 ASP A N 1
ATOM 1581 C CA . ASP A 1 193 ? -2.205 -17.624 14.210 1.00 68.50 193 ASP A CA 1
ATOM 1582 C C . ASP A 1 193 ? -3.385 -17.752 15.188 1.00 68.50 193 ASP A C 1
ATOM 1584 O O . ASP A 1 193 ? -4.315 -18.515 14.919 1.00 68.50 193 ASP A O 1
ATOM 1588 N N . PRO A 1 194 ? -3.353 -17.081 16.357 1.00 78.75 194 PRO A N 1
ATOM 1589 C CA . PRO A 1 194 ? -4.483 -17.077 17.278 1.00 78.75 194 PRO A CA 1
ATOM 1590 C C . PRO A 1 194 ? -5.609 -16.141 16.812 1.00 78.75 194 PRO A C 1
ATOM 1592 O O . PRO A 1 194 ? -6.631 -16.045 17.494 1.00 78.75 194 PRO A O 1
ATOM 1595 N N . LEU A 1 195 ? -5.418 -15.393 15.716 1.00 74.50 195 LEU A N 1
ATOM 1596 C CA . LEU A 1 195 ? -6.398 -14.426 15.247 1.00 74.50 195 LEU A CA 1
ATOM 1597 C C . LEU A 1 195 ? -7.598 -15.134 14.602 1.00 74.50 195 LEU A C 1
ATOM 1599 O O . LEU A 1 195 ? -7.467 -16.205 14.005 1.00 74.50 195 LEU A O 1
ATOM 1603 N N . PRO A 1 196 ? -8.798 -14.541 14.708 1.00 78.00 196 PRO A N 1
ATOM 1604 C CA . PRO A 1 196 ? -9.967 -15.065 14.023 1.00 78.00 196 PRO A CA 1
ATOM 1605 C C . PRO A 1 196 ? -9.763 -15.030 12.504 1.00 78.00 196 PRO A C 1
ATOM 1607 O O . PRO A 1 196 ? -9.098 -14.142 11.969 1.00 78.00 196 PRO A O 1
ATOM 1610 N N . ILE A 1 197 ? -10.397 -15.979 11.809 1.00 78.12 197 ILE A N 1
ATOM 1611 C CA . ILE A 1 197 ? -10.378 -16.065 10.344 1.00 78.12 197 ILE A CA 1
ATOM 1612 C C . ILE A 1 197 ? -10.790 -14.715 9.747 1.00 78.12 197 ILE A C 1
ATOM 1614 O O . ILE A 1 197 ? -11.903 -14.231 9.968 1.00 78.12 197 ILE A O 1
ATOM 1618 N N . GLN A 1 198 ? -9.892 -14.123 8.964 1.00 76.31 198 GLN A N 1
ATOM 1619 C CA . GLN A 1 198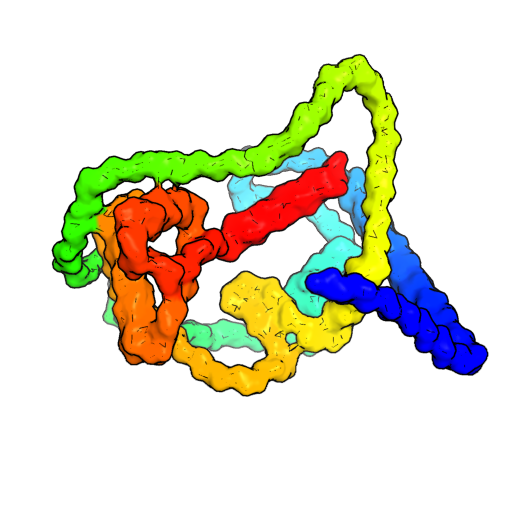 ? -10.149 -12.872 8.263 1.00 76.31 198 GLN A CA 1
ATOM 1620 C C . GLN A 1 198 ? -11.041 -13.130 7.045 1.00 76.31 198 GLN A C 1
ATOM 1622 O O . GLN A 1 198 ? -10.840 -14.088 6.299 1.00 76.31 198 GLN A O 1
ATOM 1627 N N . ARG A 1 199 ? -12.032 -12.262 6.825 1.00 77.19 199 ARG A N 1
ATOM 1628 C CA . ARG A 1 199 ? -12.881 -12.295 5.628 1.00 77.19 199 ARG A CA 1
ATOM 1629 C C . ARG A 1 199 ? -12.368 -11.272 4.629 1.00 77.19 199 ARG A C 1
ATOM 1631 O O . ARG A 1 199 ? -12.363 -10.079 4.919 1.00 77.19 199 ARG A O 1
ATOM 1638 N N . ILE A 1 200 ? -11.946 -11.747 3.464 1.00 82.94 200 ILE A N 1
ATOM 1639 C CA . ILE A 1 200 ? -11.526 -10.890 2.358 1.00 82.94 200 ILE A CA 1
ATOM 1640 C C . ILE A 1 200 ? -12.749 -10.648 1.479 1.00 82.94 200 ILE A C 1
ATOM 1642 O O . ILE A 1 200 ? -13.333 -11.591 0.949 1.00 82.94 200 ILE A O 1
ATOM 1646 N N . CYS A 1 201 ? -13.129 -9.383 1.335 1.00 81.75 201 CYS A N 1
ATOM 1647 C CA . CYS A 1 201 ? -14.219 -8.960 0.466 1.00 81.75 201 CYS A CA 1
ATOM 1648 C C . CYS A 1 201 ? -13.663 -8.058 -0.634 1.00 81.75 201 CYS A C 1
ATOM 1650 O O . CYS A 1 201 ? -12.824 -7.193 -0.376 1.00 81.75 201 CYS A O 1
ATOM 1652 N N . TYR A 1 202 ? -14.159 -8.237 -1.853 1.00 86.00 202 TYR A N 1
ATOM 1653 C CA . TYR A 1 202 ? -13.816 -7.387 -2.987 1.00 86.00 202 TYR A CA 1
ATOM 1654 C C . TYR A 1 202 ? -14.908 -6.343 -3.203 1.00 86.00 202 TYR A C 1
ATOM 1656 O O . TYR A 1 202 ? -16.094 -6.632 -3.053 1.00 86.00 202 TYR A O 1
ATOM 1664 N N . MET A 1 203 ? -14.501 -5.127 -3.559 1.00 85.88 203 MET A N 1
ATOM 1665 C CA . MET A 1 203 ? -15.425 -4.066 -3.951 1.00 85.88 203 MET A CA 1
ATOM 1666 C C . MET A 1 203 ? -15.582 -4.039 -5.470 1.00 85.88 203 MET A C 1
ATOM 1668 O O . MET A 1 203 ? -14.677 -4.450 -6.200 1.00 85.88 203 MET A O 1
ATOM 1672 N N . ASP A 1 204 ? -16.705 -3.498 -5.940 1.00 85.81 204 ASP A N 1
ATOM 1673 C CA . ASP A 1 204 ? -16.906 -3.250 -7.366 1.00 85.81 204 ASP A CA 1
ATOM 1674 C C . ASP A 1 204 ? -15.792 -2.339 -7.910 1.00 85.81 204 ASP A C 1
ATOM 1676 O O . ASP A 1 204 ? -15.547 -1.264 -7.347 1.00 85.81 204 ASP A O 1
ATOM 1680 N N . PRO A 1 205 ? -15.125 -2.715 -9.013 1.00 88.25 205 PRO A N 1
ATOM 1681 C CA . PRO A 1 205 ? -14.074 -1.885 -9.564 1.00 88.25 205 PRO A CA 1
ATOM 1682 C C . PRO A 1 205 ? -14.652 -0.626 -10.213 1.00 88.25 205 PRO A C 1
ATOM 1684 O O . PRO A 1 205 ? -15.688 -0.644 -10.880 1.00 88.25 205 PRO A O 1
ATOM 1687 N N . ILE A 1 206 ? -13.940 0.486 -10.039 1.00 89.88 206 ILE A N 1
ATOM 1688 C CA . ILE A 1 206 ? -14.318 1.784 -10.596 1.00 89.88 206 ILE A CA 1
ATOM 1689 C C . ILE A 1 206 ? -13.755 1.887 -12.025 1.00 89.88 206 ILE A C 1
ATOM 1691 O O . ILE A 1 206 ? -12.536 1.837 -12.192 1.00 89.88 206 ILE A O 1
ATOM 1695 N N . PRO A 1 207 ? -14.586 2.076 -13.070 1.00 90.19 207 PRO A N 1
ATOM 1696 C CA . PRO A 1 207 ? -14.145 2.081 -14.469 1.00 90.19 207 PRO A CA 1
ATOM 1697 C C . PRO A 1 207 ? -13.533 3.432 -14.890 1.00 90.19 207 PRO A C 1
ATOM 1699 O O . PRO A 1 207 ? -13.825 3.961 -15.961 1.00 90.19 207 PRO A O 1
ATOM 1702 N N . LYS A 1 208 ? -12.711 4.038 -14.032 1.00 91.44 208 LYS A N 1
ATOM 1703 C CA . LYS A 1 208 ? -12.021 5.310 -14.283 1.00 91.44 208 LYS A CA 1
ATOM 1704 C C . LYS A 1 208 ? -10.570 5.213 -13.830 1.00 91.44 208 LYS A C 1
ATOM 1706 O O . LYS A 1 208 ? -10.197 4.300 -13.099 1.00 91.44 208 LYS A O 1
ATOM 1711 N N . SER A 1 209 ? -9.744 6.154 -14.282 1.00 91.75 209 SER A N 1
ATOM 1712 C CA . SER A 1 209 ? -8.328 6.169 -13.915 1.00 91.75 209 SER A CA 1
ATOM 1713 C C . SER A 1 209 ? -8.163 6.249 -12.391 1.00 91.75 209 SER A C 1
ATOM 1715 O O . SER A 1 209 ? -8.744 7.152 -11.785 1.00 91.75 209 SER A O 1
ATOM 1717 N N . PRO A 1 210 ? -7.328 5.397 -11.767 1.00 92.00 210 PRO A N 1
ATOM 1718 C CA . PRO A 1 210 ? -7.068 5.462 -10.327 1.00 92.00 210 PRO A CA 1
ATOM 1719 C C . PRO A 1 210 ? -6.390 6.776 -9.919 1.00 92.00 210 PRO A C 1
ATOM 1721 O O . PRO A 1 210 ? -6.449 7.178 -8.764 1.00 92.00 210 PRO A O 1
ATOM 1724 N N . THR A 1 211 ? -5.774 7.479 -10.873 1.00 92.25 211 THR A N 1
ATOM 1725 C CA . THR A 1 211 ? -5.147 8.782 -10.647 1.00 92.25 211 THR A CA 1
ATOM 1726 C C . THR A 1 211 ? -6.124 9.953 -10.739 1.00 92.25 211 THR A C 1
ATOM 1728 O O . THR A 1 211 ? -5.714 11.078 -10.465 1.00 92.25 211 THR A O 1
ATOM 1731 N N . ASP A 1 212 ? -7.388 9.762 -11.123 1.00 95.12 212 ASP A N 1
ATOM 1732 C CA . ASP A 1 212 ? -8.375 10.848 -11.131 1.00 95.12 212 ASP A CA 1
ATOM 1733 C C . ASP A 1 212 ? -8.751 11.232 -9.692 1.00 95.12 212 ASP A C 1
ATOM 1735 O O . ASP A 1 212 ? -9.129 10.386 -8.888 1.00 95.12 212 ASP A O 1
ATOM 1739 N N . ASN A 1 213 ? -8.686 12.524 -9.361 1.00 96.19 213 ASN A N 1
ATOM 1740 C CA . ASN A 1 213 ? -8.984 13.031 -8.020 1.00 96.19 213 ASN A CA 1
ATOM 1741 C C . ASN A 1 213 ? -10.406 12.657 -7.565 1.00 96.19 213 ASN A C 1
ATOM 1743 O O . ASN A 1 213 ? -10.628 12.425 -6.378 1.00 96.19 213 ASN A O 1
ATOM 1747 N N . ALA A 1 214 ? -11.361 12.589 -8.501 1.00 96.06 214 ALA A N 1
ATOM 1748 C CA . ALA A 1 214 ? -12.725 12.158 -8.207 1.00 96.06 214 ALA A CA 1
ATOM 1749 C C . ALA A 1 214 ? -12.766 10.686 -7.770 1.00 96.06 214 ALA A C 1
ATOM 1751 O O . ALA A 1 214 ? -13.457 10.349 -6.813 1.00 96.06 214 ALA A O 1
ATOM 1752 N N . VAL A 1 215 ? -11.973 9.833 -8.425 1.00 95.75 215 VAL A N 1
ATOM 1753 C CA . VAL A 1 215 ? -11.848 8.407 -8.097 1.00 95.75 215 VAL A CA 1
ATOM 1754 C C . VAL A 1 215 ? -11.162 8.222 -6.751 1.00 95.75 215 VAL A C 1
ATOM 1756 O O . VAL A 1 215 ? -11.694 7.505 -5.915 1.00 95.75 215 VAL A O 1
ATOM 1759 N N . VAL A 1 216 ? -10.048 8.919 -6.497 1.00 96.56 216 VAL A N 1
ATOM 1760 C CA . VAL A 1 216 ? -9.338 8.850 -5.204 1.00 96.56 216 VAL A CA 1
ATOM 1761 C C . VAL A 1 216 ? -10.247 9.265 -4.047 1.00 96.56 216 VAL A C 1
ATOM 1763 O O . VAL A 1 216 ? -10.271 8.637 -2.991 1.00 96.56 216 VAL A O 1
ATOM 1766 N N . ARG A 1 217 ? -11.035 10.325 -4.235 1.00 96.81 217 ARG A N 1
ATOM 1767 C CA . ARG A 1 217 ? -12.007 10.745 -3.227 1.00 96.81 217 ARG A CA 1
ATOM 1768 C C . ARG A 1 217 ? -13.102 9.700 -3.024 1.00 96.81 217 ARG A C 1
ATOM 1770 O O . ARG A 1 217 ? -13.486 9.445 -1.886 1.00 96.81 217 ARG A O 1
ATOM 1777 N N . GLU A 1 218 ? -13.613 9.121 -4.105 1.00 96.12 218 GLU A N 1
ATOM 1778 C CA . GLU A 1 218 ? -14.653 8.095 -4.038 1.00 96.12 218 GLU A CA 1
ATOM 1779 C C . GLU A 1 218 ? -14.161 6.846 -3.308 1.00 96.12 218 GLU A C 1
ATOM 1781 O O . GLU A 1 218 ? -14.862 6.342 -2.434 1.00 96.12 218 GLU A O 1
ATOM 1786 N N . THR A 1 219 ? -12.930 6.396 -3.567 1.00 96.38 219 THR A N 1
ATOM 1787 C CA . THR A 1 219 ? -12.339 5.266 -2.839 1.00 96.38 219 THR A CA 1
ATOM 1788 C C . THR A 1 219 ? -12.209 5.574 -1.349 1.00 96.38 219 THR A C 1
ATOM 1790 O O . THR A 1 219 ? -12.595 4.743 -0.535 1.00 96.38 219 THR A O 1
ATOM 1793 N N . MET A 1 220 ? -11.789 6.789 -0.967 1.00 97.25 220 MET A N 1
ATOM 1794 C CA . MET A 1 220 ? -11.754 7.213 0.443 1.00 97.25 220 MET A CA 1
ATOM 1795 C C . MET A 1 220 ? -13.148 7.213 1.097 1.00 97.25 220 MET A C 1
ATOM 1797 O O . MET A 1 220 ? -13.289 6.801 2.248 1.00 97.25 220 MET A O 1
ATOM 1801 N N . ILE A 1 221 ? -14.189 7.660 0.384 1.00 96.50 221 ILE A N 1
ATOM 1802 C CA . ILE A 1 221 ? -15.579 7.618 0.872 1.00 96.50 221 ILE A CA 1
ATOM 1803 C C . ILE A 1 221 ? -16.039 6.173 1.049 1.00 96.50 221 ILE A C 1
ATOM 1805 O O . ILE A 1 221 ? -16.612 5.834 2.084 1.00 96.50 221 ILE A O 1
ATOM 1809 N N . CYS A 1 222 ? -15.758 5.327 0.062 1.00 95.31 222 CYS A N 1
ATOM 1810 C CA . CYS A 1 222 ? -16.100 3.914 0.078 1.00 95.31 222 CYS A CA 1
ATOM 1811 C C . CYS A 1 222 ? -15.469 3.213 1.288 1.00 95.31 222 CYS A C 1
ATOM 1813 O O . CYS A 1 222 ? -16.169 2.551 2.049 1.00 95.31 222 CYS A O 1
ATOM 1815 N N . THR A 1 223 ? -14.182 3.461 1.548 1.00 95.62 223 THR A N 1
ATOM 1816 C CA . THR A 1 223 ? -13.472 2.943 2.724 1.00 95.62 223 THR A CA 1
ATOM 1817 C C . THR A 1 223 ? -14.121 3.382 4.040 1.00 95.62 223 THR A C 1
ATOM 1819 O O . THR A 1 223 ? -14.311 2.563 4.936 1.00 95.62 223 THR A O 1
ATOM 1822 N N . MET A 1 224 ? -14.516 4.653 4.160 1.00 96.94 224 MET A N 1
ATOM 1823 C CA . MET A 1 224 ? -15.204 5.147 5.359 1.00 96.94 224 MET A CA 1
ATOM 1824 C C . MET A 1 224 ? -16.591 4.521 5.549 1.00 96.94 224 MET A C 1
ATOM 1826 O O . MET A 1 224 ? -17.014 4.316 6.686 1.00 96.94 224 MET A O 1
ATOM 1830 N N . ASN A 1 225 ? -17.307 4.218 4.464 1.00 95.56 225 ASN A N 1
ATOM 1831 C CA . ASN A 1 225 ? -18.594 3.526 4.539 1.00 95.56 225 ASN A CA 1
ATOM 1832 C C . ASN A 1 225 ? -18.414 2.073 4.995 1.00 95.56 225 ASN A C 1
ATOM 1834 O O . ASN A 1 225 ? -19.113 1.650 5.909 1.00 95.56 225 ASN A O 1
ATOM 1838 N N . VAL A 1 226 ? -17.414 1.362 4.465 1.00 94.00 226 VAL A N 1
ATOM 1839 C CA . VAL A 1 226 ? -17.072 -0.001 4.913 1.00 94.00 226 VAL A CA 1
ATOM 1840 C C . VAL A 1 226 ? -16.706 -0.023 6.392 1.00 94.00 226 VAL A C 1
ATOM 1842 O O . VAL A 1 226 ? -17.157 -0.899 7.126 1.00 94.00 226 VAL A O 1
ATOM 1845 N N . ALA A 1 227 ? -15.925 0.951 6.864 1.00 94.19 227 ALA A N 1
ATOM 1846 C CA . ALA A 1 227 ? -15.586 1.047 8.281 1.00 94.19 227 ALA A CA 1
ATOM 1847 C C . ALA A 1 227 ? -16.843 1.203 9.152 1.00 94.19 227 ALA A C 1
ATOM 1849 O O . ALA A 1 227 ? -17.002 0.492 10.138 1.00 94.19 227 ALA A O 1
ATOM 1850 N N . LYS A 1 228 ? -17.800 2.041 8.734 1.00 95.50 228 LYS A N 1
ATOM 1851 C CA . LYS A 1 228 ? -19.089 2.179 9.430 1.00 95.50 228 LYS A CA 1
ATOM 1852 C C . LYS A 1 228 ? -19.914 0.892 9.406 1.00 95.50 228 LYS A C 1
ATOM 1854 O O . LYS A 1 228 ? -20.439 0.504 10.444 1.00 95.50 228 LYS A O 1
ATOM 1859 N N . GLU A 1 229 ? -20.018 0.232 8.254 1.00 93.50 229 GLU A N 1
ATOM 1860 C CA . GLU A 1 229 ? -20.762 -1.028 8.090 1.00 93.50 229 GLU A CA 1
ATOM 1861 C C . GLU A 1 229 ? -20.169 -2.167 8.930 1.00 93.50 229 GLU A C 1
ATOM 1863 O O . GLU A 1 229 ? -20.896 -3.019 9.432 1.00 93.50 229 GLU A O 1
ATOM 1868 N N . THR A 1 230 ? -18.851 -2.155 9.125 1.00 91.19 230 THR A N 1
ATOM 1869 C CA . THR A 1 230 ? -18.122 -3.140 9.938 1.00 91.19 230 THR A CA 1
ATOM 1870 C C . THR A 1 230 ? -17.987 -2.742 11.411 1.00 91.19 230 THR A C 1
ATOM 1872 O O . THR A 1 230 ? -17.364 -3.472 12.184 1.00 91.19 230 THR A O 1
ATOM 1875 N N . GLY A 1 231 ? -18.562 -1.605 11.821 1.00 92.12 231 GLY A N 1
ATOM 1876 C CA . GLY A 1 231 ? -18.480 -1.100 13.195 1.00 92.12 231 GLY A CA 1
ATOM 1877 C C . GLY A 1 231 ? -17.068 -0.685 13.626 1.00 92.12 231 GLY A C 1
ATOM 1878 O O . GLY A 1 231 ? -16.772 -0.676 14.817 1.00 92.12 231 GLY A O 1
ATOM 1879 N N . GLN A 1 232 ? -16.188 -0.373 12.674 1.00 91.62 232 GLN A N 1
ATOM 1880 C CA . GLN A 1 232 ? -14.827 0.089 12.922 1.00 91.62 232 GLN A CA 1
ATOM 1881 C C . GLN A 1 232 ? -14.784 1.617 13.007 1.00 91.62 232 GLN A C 1
ATOM 1883 O O . GLN A 1 232 ? -15.287 2.328 12.136 1.00 91.62 232 GLN A O 1
ATOM 1888 N N . ASP A 1 233 ? -14.130 2.132 14.048 1.00 93.31 233 ASP A N 1
ATOM 1889 C CA . ASP A 1 233 ? -13.930 3.574 14.213 1.00 93.31 233 ASP A CA 1
ATOM 1890 C C . ASP A 1 233 ? -12.928 4.147 13.211 1.00 93.31 233 ASP A C 1
ATOM 1892 O O . ASP A 1 233 ? -13.085 5.281 12.759 1.00 93.31 233 ASP A O 1
ATOM 1896 N N . TRP A 1 234 ? -11.901 3.369 12.879 1.00 95.88 234 TRP A N 1
ATOM 1897 C CA . TRP A 1 234 ? -10.793 3.767 12.020 1.00 95.88 234 TRP A CA 1
ATOM 1898 C C . TRP A 1 234 ? -10.735 2.877 10.792 1.00 95.88 234 TRP A C 1
ATOM 1900 O O . TRP A 1 234 ? -11.095 1.702 10.839 1.00 95.88 234 TRP A O 1
ATOM 1910 N N . ALA A 1 235 ? -10.231 3.434 9.698 1.00 95.31 235 ALA A N 1
ATOM 1911 C CA . ALA A 1 235 ? -10.026 2.694 8.466 1.00 95.31 235 ALA A CA 1
ATOM 1912 C C . ALA A 1 235 ? -8.607 2.910 7.952 1.00 95.31 235 ALA A C 1
ATOM 1914 O O . ALA A 1 235 ? -8.066 4.010 8.066 1.00 95.31 235 ALA A O 1
ATOM 1915 N N . VAL A 1 236 ? -8.015 1.875 7.364 1.00 94.69 236 VAL A N 1
ATOM 1916 C CA . VAL A 1 236 ? -6.694 1.946 6.736 1.00 94.69 236 VAL A CA 1
ATOM 1917 C C . VAL A 1 236 ? -6.862 1.740 5.241 1.00 94.69 236 VAL A C 1
ATOM 1919 O O . VAL A 1 236 ? -7.553 0.817 4.813 1.00 94.69 236 VAL A O 1
ATOM 1922 N N . VAL A 1 237 ? -6.225 2.593 4.444 1.00 94.88 237 VAL A N 1
ATOM 1923 C CA . VAL A 1 237 ? -6.192 2.455 2.990 1.00 94.88 237 VAL A CA 1
ATOM 1924 C C . VAL A 1 237 ? -4.763 2.545 2.482 1.00 94.88 237 VAL A C 1
ATOM 1926 O O . VAL A 1 237 ? -4.001 3.425 2.877 1.00 94.88 237 VAL A O 1
ATOM 1929 N N . THR A 1 238 ? -4.402 1.630 1.591 1.00 94.31 238 THR A N 1
ATOM 1930 C CA . THR A 1 238 ? -3.092 1.595 0.938 1.00 94.31 238 THR A CA 1
ATOM 1931 C C . THR A 1 238 ? -3.226 2.025 -0.514 1.00 94.31 238 THR A C 1
ATOM 1933 O O . THR A 1 238 ? -4.035 1.453 -1.245 1.00 94.31 238 THR A O 1
ATOM 1936 N N . TYR A 1 239 ? -2.407 2.975 -0.956 1.00 94.88 239 TYR A N 1
ATOM 1937 C CA . TYR A 1 239 ? -2.383 3.429 -2.349 1.00 94.88 239 TYR A CA 1
ATOM 1938 C C . TYR A 1 239 ? -0.970 3.378 -2.941 1.00 94.88 239 TYR A C 1
ATOM 1940 O O . TYR A 1 239 ? 0.023 3.357 -2.214 1.00 94.88 239 TYR A O 1
ATOM 1948 N N . ASP A 1 240 ? -0.863 3.398 -4.271 1.00 92.50 240 ASP A N 1
ATOM 1949 C CA . ASP A 1 240 ? 0.417 3.683 -4.928 1.00 92.50 240 ASP A CA 1
ATOM 1950 C C . ASP A 1 240 ? 0.900 5.112 -4.612 1.00 92.50 240 ASP A C 1
ATOM 1952 O O . ASP A 1 240 ? 0.141 5.948 -4.115 1.00 92.50 240 ASP A O 1
ATOM 1956 N N . LEU A 1 241 ? 2.164 5.422 -4.908 1.00 88.19 241 LEU A N 1
ATOM 1957 C CA . LEU A 1 241 ? 2.735 6.730 -4.583 1.00 88.19 241 LEU A CA 1
ATOM 1958 C C . LEU A 1 241 ? 1.972 7.898 -5.234 1.00 88.19 241 LEU A C 1
ATOM 1960 O O . LEU A 1 241 ? 1.734 8.913 -4.581 1.00 88.19 241 LEU A O 1
ATOM 1964 N N . ALA A 1 242 ? 1.574 7.777 -6.502 1.00 90.12 242 ALA A N 1
ATOM 1965 C CA . ALA A 1 242 ? 0.919 8.863 -7.232 1.00 90.12 242 ALA A CA 1
ATOM 1966 C C . ALA A 1 242 ? -0.478 9.175 -6.672 1.00 90.12 242 ALA A C 1
ATOM 1968 O O . ALA A 1 242 ? -0.896 10.336 -6.622 1.00 90.12 242 ALA A O 1
ATOM 1969 N N . VAL A 1 243 ? -1.185 8.141 -6.226 1.00 94.94 243 VAL A N 1
ATOM 1970 C CA . VAL A 1 243 ? -2.512 8.218 -5.624 1.00 94.94 243 VAL A CA 1
ATOM 1971 C C . VAL A 1 243 ? -2.425 8.651 -4.160 1.00 94.94 243 VAL A C 1
ATOM 1973 O O . VAL A 1 243 ? -3.207 9.511 -3.756 1.00 94.94 243 VAL A O 1
ATOM 1976 N N . VAL A 1 244 ? -1.438 8.171 -3.389 1.00 94.44 244 VAL A N 1
ATOM 1977 C CA . VAL A 1 244 ? -1.184 8.603 -1.997 1.00 94.44 244 VAL A CA 1
ATOM 1978 C C . VAL A 1 244 ? -1.039 10.120 -1.909 1.00 94.44 244 VAL A C 1
ATOM 1980 O O . VAL A 1 244 ? -1.679 10.750 -1.068 1.00 94.44 244 VAL A O 1
ATOM 1983 N N . LEU A 1 245 ? -0.227 10.727 -2.784 1.00 92.75 245 LEU A N 1
ATOM 1984 C CA . LEU A 1 245 ? 0.001 12.177 -2.764 1.00 92.75 245 LEU A CA 1
ATOM 1985 C C . LEU A 1 245 ? -1.308 12.959 -2.937 1.00 92.75 245 LEU A C 1
ATOM 1987 O O . LEU A 1 245 ? -1.545 13.949 -2.245 1.00 92.75 245 LEU A O 1
ATOM 1991 N N . LYS A 1 246 ? -2.175 12.493 -3.842 1.00 95.31 246 LYS A N 1
ATOM 1992 C CA . LYS A 1 246 ? -3.495 13.086 -4.076 1.00 95.31 246 LYS A CA 1
ATOM 1993 C C . LYS A 1 246 ? -4.423 12.860 -2.889 1.00 95.31 246 LYS A C 1
ATOM 1995 O O . LYS A 1 246 ? -5.098 13.799 -2.477 1.00 95.31 246 LYS A O 1
ATOM 2000 N N . ALA A 1 247 ? -4.426 11.654 -2.328 1.00 96.62 247 ALA A N 1
ATOM 2001 C CA . ALA A 1 247 ? -5.250 11.290 -1.185 1.00 96.62 247 ALA A CA 1
ATOM 2002 C C . ALA A 1 247 ? -4.918 12.149 0.047 1.00 96.62 247 ALA A C 1
ATOM 2004 O O . ALA A 1 247 ? -5.837 12.672 0.672 1.00 96.62 247 ALA A O 1
ATOM 2005 N N . TYR A 1 248 ? -3.634 12.405 0.336 1.00 95.62 248 TYR A N 1
ATOM 2006 C CA . TYR A 1 248 ? -3.236 13.326 1.410 1.00 95.62 248 TYR A CA 1
ATOM 2007 C C . TYR A 1 248 ? -3.699 14.763 1.159 1.00 95.62 248 TYR A C 1
ATOM 2009 O O . TYR A 1 248 ? -4.233 15.406 2.063 1.00 95.62 248 TYR A O 1
ATOM 2017 N N . SER A 1 249 ? -3.544 15.275 -0.066 1.00 95.00 249 SER A N 1
ATOM 2018 C CA . SER A 1 249 ? -4.048 16.610 -0.407 1.00 95.00 249 SER A CA 1
ATOM 2019 C C . SER A 1 249 ? -5.575 16.694 -0.257 1.00 95.00 249 SER A C 1
ATOM 2021 O O . SER A 1 249 ? -6.079 17.690 0.258 1.00 95.00 249 SER A O 1
ATOM 2023 N N . ILE A 1 250 ? -6.319 15.657 -0.661 1.00 96.06 250 ILE A N 1
ATOM 2024 C CA . ILE A 1 250 ? -7.779 15.579 -0.487 1.00 96.06 250 ILE A CA 1
ATOM 2025 C C . ILE A 1 250 ? -8.143 15.517 1.001 1.00 96.06 250 ILE A C 1
ATOM 2027 O O . ILE A 1 250 ? -9.015 16.268 1.434 1.00 96.06 250 ILE A O 1
ATOM 2031 N N . GLN A 1 251 ? -7.457 14.683 1.789 1.00 96.31 251 GLN A N 1
ATOM 2032 C CA . GLN A 1 251 ? -7.663 14.556 3.233 1.00 96.31 251 GLN A CA 1
ATOM 2033 C C . GLN A 1 251 ? -7.475 15.899 3.941 1.00 96.31 251 GLN A C 1
ATOM 2035 O O . GLN A 1 251 ? -8.340 16.292 4.714 1.00 96.31 251 GLN A O 1
ATOM 2040 N N . ALA A 1 252 ? -6.405 16.634 3.625 1.00 94.75 252 ALA A N 1
ATOM 2041 C CA . ALA A 1 252 ? -6.140 17.953 4.198 1.00 94.75 252 ALA A CA 1
ATOM 2042 C C . ALA A 1 252 ? -7.203 19.002 3.812 1.00 94.75 252 ALA A C 1
ATOM 2044 O O . ALA A 1 252 ? -7.557 19.856 4.619 1.00 94.75 252 ALA A O 1
ATOM 2045 N N . ILE A 1 253 ? -7.725 18.948 2.581 1.00 95.19 253 ILE A N 1
ATOM 2046 C CA . ILE A 1 253 ? -8.735 19.894 2.076 1.00 95.19 253 ILE A CA 1
ATOM 2047 C C . ILE A 1 253 ? -10.144 19.595 2.612 1.00 95.19 253 ILE A C 1
ATOM 2049 O O . ILE A 1 253 ? -10.973 20.504 2.713 1.00 95.19 253 ILE A O 1
ATOM 2053 N N . GLU A 1 254 ? -10.456 18.328 2.882 1.00 95.31 254 GLU A N 1
ATOM 2054 C CA . GLU A 1 254 ? -11.772 17.882 3.352 1.00 95.31 254 GLU A CA 1
ATOM 2055 C C . GLU A 1 254 ? -11.809 17.564 4.854 1.00 95.31 254 GLU A C 1
ATOM 2057 O O . GLU A 1 254 ? -12.736 16.891 5.299 1.00 95.31 254 GLU A O 1
ATOM 2062 N N . GLN A 1 255 ? -10.866 18.065 5.658 1.00 92.56 255 GLN A N 1
ATOM 2063 C CA . GLN A 1 255 ? -10.960 17.967 7.120 1.00 92.56 255 GLN A CA 1
ATOM 2064 C C . GLN A 1 255 ? -12.290 18.560 7.626 1.00 92.56 255 GLN A C 1
ATOM 2066 O O . GLN A 1 255 ? -12.713 19.612 7.132 1.00 92.56 255 GLN A O 1
ATOM 2071 N N . PRO A 1 256 ? -12.982 17.909 8.582 1.00 95.62 256 PRO A N 1
ATOM 2072 C CA . PRO A 1 256 ? -12.582 16.713 9.344 1.00 95.62 256 PRO A CA 1
ATOM 2073 C C . PRO A 1 256 ? -13.090 15.375 8.758 1.00 95.62 256 PRO A C 1
ATOM 2075 O O . PRO A 1 256 ? -13.085 14.338 9.421 1.00 95.62 256 PRO A O 1
ATOM 2078 N N . ARG A 1 257 ? -13.601 15.368 7.518 1.00 96.00 257 ARG A N 1
ATOM 2079 C CA . ARG A 1 257 ? -14.340 14.231 6.930 1.00 96.00 257 ARG A CA 1
ATOM 2080 C C . ARG A 1 257 ? -13.544 12.924 6.918 1.00 96.00 257 ARG A C 1
ATOM 2082 O O . ARG A 1 257 ? -14.138 11.855 7.045 1.00 96.00 257 ARG A O 1
ATOM 2089 N N . PHE A 1 258 ? -12.231 13.015 6.732 1.00 97.38 258 PHE A N 1
ATOM 2090 C CA . PHE A 1 258 ? -11.329 11.874 6.578 1.00 97.38 258 PHE A CA 1
ATOM 2091 C C . PHE A 1 258 ? -10.313 11.759 7.723 1.00 97.38 258 PHE A C 1
ATOM 2093 O O . PHE A 1 258 ? -9.281 11.120 7.550 1.00 97.38 258 PHE A O 1
ATOM 2100 N N . ASP A 1 259 ? -10.575 12.349 8.892 1.00 95.38 259 ASP A N 1
ATOM 2101 C CA . ASP A 1 259 ? -9.618 12.329 10.014 1.00 95.38 259 ASP A CA 1
ATOM 2102 C C . ASP A 1 259 ? -9.410 10.921 10.587 1.00 95.38 259 ASP A C 1
ATOM 2104 O O . ASP A 1 259 ? -8.325 10.593 11.059 1.00 95.38 259 ASP A O 1
ATOM 2108 N N . LYS A 1 260 ? -10.431 10.060 10.488 1.00 96.81 260 LYS A N 1
ATOM 2109 C CA . LYS A 1 260 ? -10.359 8.654 10.913 1.00 96.81 260 LYS A CA 1
ATOM 2110 C C . LYS A 1 260 ? -9.837 7.693 9.829 1.00 96.81 260 LYS A C 1
ATOM 2112 O O . LYS A 1 260 ? -9.865 6.477 10.016 1.00 96.81 260 LYS A O 1
ATOM 2117 N N . LEU A 1 261 ? -9.387 8.221 8.688 1.00 97.38 261 LEU A N 1
ATOM 2118 C CA . LEU A 1 261 ? -8.831 7.440 7.583 1.00 97.38 261 LEU A CA 1
ATOM 2119 C C . LEU A 1 261 ? -7.300 7.521 7.595 1.00 97.38 261 LEU A C 1
ATOM 2121 O O . LEU A 1 261 ? -6.715 8.573 7.342 1.00 97.38 261 LEU A O 1
ATOM 2125 N N . LEU A 1 262 ? -6.641 6.395 7.842 1.00 96.62 262 LEU A N 1
ATOM 2126 C CA . LEU A 1 262 ? -5.190 6.270 7.796 1.00 96.62 262 LEU A CA 1
ATOM 2127 C C . LEU A 1 262 ? -4.752 5.889 6.379 1.00 96.62 262 LEU A C 1
ATOM 2129 O O . LEU A 1 262 ? -5.077 4.810 5.884 1.00 96.62 262 LEU A O 1
ATOM 2133 N N . ILE A 1 263 ? -4.010 6.780 5.723 1.00 95.31 263 ILE A N 1
ATOM 2134 C CA . ILE A 1 263 ? -3.476 6.556 4.376 1.00 95.31 263 ILE A CA 1
ATOM 2135 C C . ILE A 1 263 ? -2.049 6.021 4.494 1.00 95.31 263 ILE A C 1
ATOM 2137 O O . ILE A 1 263 ? -1.187 6.671 5.089 1.00 95.31 263 ILE A O 1
ATOM 2141 N N . MET A 1 264 ? -1.805 4.855 3.900 1.00 92.06 264 MET A N 1
ATOM 2142 C CA . MET A 1 264 ? -0.514 4.177 3.854 1.00 92.06 264 MET A CA 1
ATOM 2143 C C . MET A 1 264 ? -0.009 4.044 2.414 1.00 92.06 264 MET A C 1
ATOM 2145 O O . MET A 1 264 ? -0.781 3.943 1.457 1.00 92.06 264 MET A O 1
ATOM 2149 N N . LEU A 1 265 ? 1.314 4.018 2.264 1.00 89.62 265 LEU A N 1
ATOM 2150 C CA . LEU A 1 265 ? 1.954 3.714 0.991 1.00 89.62 265 LEU A CA 1
ATOM 2151 C C . LEU A 1 265 ? 1.874 2.210 0.716 1.00 89.62 265 LEU A C 1
ATOM 2153 O O . LEU A 1 265 ? 2.093 1.397 1.612 1.00 89.62 265 LEU A O 1
ATOM 2157 N N . GLY A 1 266 ? 1.554 1.845 -0.521 1.00 84.75 266 GLY A N 1
ATOM 2158 C CA . GLY A 1 266 ? 1.453 0.458 -0.947 1.00 84.75 266 GLY A CA 1
ATOM 2159 C C . GLY A 1 266 ? 2.780 -0.279 -0.786 1.00 84.75 266 GLY A C 1
ATOM 2160 O O . GLY A 1 266 ? 3.846 0.269 -1.081 1.00 84.75 266 GLY A O 1
ATOM 2161 N N . ASN A 1 267 ? 2.696 -1.541 -0.360 1.00 80.44 267 ASN A N 1
ATOM 2162 C CA . ASN A 1 267 ? 3.845 -2.361 0.029 1.00 80.44 267 ASN A CA 1
ATOM 2163 C C . ASN A 1 267 ? 4.960 -2.399 -1.022 1.00 80.44 267 ASN A C 1
ATOM 2165 O O . ASN A 1 267 ? 6.128 -2.317 -0.661 1.00 80.44 267 ASN A O 1
ATOM 2169 N N . PHE A 1 268 ? 4.618 -2.413 -2.313 1.00 79.50 268 PHE A N 1
ATOM 2170 C CA . PHE A 1 268 ? 5.598 -2.383 -3.402 1.00 79.50 268 PHE A CA 1
ATOM 2171 C C . PHE A 1 268 ? 6.577 -1.202 -3.306 1.00 79.50 268 PHE A C 1
ATOM 2173 O O . PHE A 1 268 ? 7.781 -1.369 -3.483 1.00 79.50 268 PHE A O 1
ATOM 2180 N N . HIS A 1 269 ? 6.091 0.003 -2.999 1.00 76.56 269 HIS A N 1
ATOM 2181 C CA . HIS A 1 269 ? 6.972 1.162 -2.862 1.00 76.56 269 HIS A CA 1
ATOM 2182 C C . HIS A 1 269 ? 7.816 1.094 -1.587 1.00 76.56 269 HIS A C 1
ATOM 2184 O O . HIS A 1 269 ? 8.968 1.524 -1.607 1.00 76.56 269 HIS A O 1
ATOM 2190 N N . THR A 1 270 ? 7.271 0.537 -0.504 1.00 74.56 270 THR A N 1
ATOM 2191 C CA . THR A 1 270 ? 8.010 0.292 0.742 1.00 74.56 270 THR A CA 1
ATOM 2192 C C . THR A 1 270 ? 9.149 -0.706 0.513 1.00 74.56 270 THR A C 1
ATOM 2194 O O . THR A 1 270 ? 10.280 -0.459 0.928 1.00 74.56 270 THR A O 1
ATOM 2197 N N . GLU A 1 271 ? 8.882 -1.789 -0.219 1.00 78.50 271 GLU A N 1
ATOM 2198 C CA . GLU A 1 271 ? 9.870 -2.802 -0.603 1.00 78.50 271 GLU A CA 1
ATOM 2199 C C . GLU A 1 271 ? 10.945 -2.223 -1.532 1.00 78.50 271 GLU A C 1
ATOM 2201 O O . GLU A 1 271 ? 12.136 -2.394 -1.279 1.00 78.50 271 GLU A O 1
ATOM 2206 N N . LEU A 1 272 ? 10.560 -1.464 -2.566 1.00 79.25 272 LEU A N 1
ATOM 2207 C CA . LEU A 1 272 ? 11.523 -0.797 -3.449 1.00 79.25 272 LEU A CA 1
ATOM 2208 C C . LEU A 1 272 ? 12.397 0.222 -2.710 1.00 79.25 272 LEU A C 1
ATOM 2210 O O . LEU A 1 272 ? 13.593 0.309 -2.984 1.00 79.25 272 LEU A O 1
ATOM 2214 N N . ALA A 1 273 ? 11.828 0.985 -1.774 1.00 73.56 273 ALA A N 1
ATOM 2215 C CA . ALA A 1 273 ? 12.592 1.917 -0.951 1.00 73.56 273 ALA A CA 1
ATOM 2216 C C . ALA A 1 273 ? 13.608 1.175 -0.070 1.00 73.56 273 ALA A C 1
ATOM 2218 O O . ALA A 1 273 ? 14.762 1.595 0.029 1.00 73.56 273 ALA A O 1
ATOM 2219 N N . PHE A 1 274 ? 13.206 0.043 0.510 1.00 77.38 274 PHE A N 1
ATOM 2220 C CA . PHE A 1 274 ? 14.092 -0.824 1.281 1.00 77.38 274 PHE A CA 1
ATOM 2221 C C . PHE A 1 274 ? 15.230 -1.397 0.425 1.00 77.38 274 PHE A C 1
ATOM 2223 O O . PHE A 1 274 ? 16.396 -1.292 0.806 1.00 77.38 274 PHE A O 1
ATOM 2230 N N . TYR A 1 275 ? 14.931 -1.919 -0.769 1.00 79.25 275 TYR A N 1
ATOM 2231 C CA . TYR A 1 275 ? 15.963 -2.395 -1.694 1.00 79.25 275 TYR A CA 1
ATOM 2232 C C . TYR A 1 275 ? 16.898 -1.276 -2.161 1.00 79.25 275 TYR A C 1
ATOM 2234 O O . TYR A 1 275 ? 18.103 -1.495 -2.267 1.00 79.25 275 TYR A O 1
ATOM 2242 N N . GLY A 1 276 ? 16.377 -0.068 -2.387 1.00 75.56 276 GLY A N 1
ATOM 2243 C CA . GLY A 1 276 ? 17.188 1.111 -2.694 1.00 75.56 276 GLY A CA 1
ATOM 2244 C C . GLY A 1 276 ? 18.155 1.473 -1.561 1.00 75.56 276 GLY A C 1
ATOM 2245 O O . GLY A 1 276 ? 19.332 1.750 -1.809 1.00 75.56 276 GLY A O 1
ATOM 2246 N N . ALA A 1 277 ? 17.683 1.413 -0.313 1.00 73.12 277 ALA A N 1
ATOM 2247 C CA . ALA A 1 277 ? 18.508 1.636 0.870 1.00 73.12 277 ALA A CA 1
ATOM 2248 C C . ALA A 1 277 ? 19.606 0.570 1.005 1.00 73.12 277 ALA A C 1
ATOM 2250 O O . ALA A 1 277 ? 20.775 0.922 1.162 1.00 73.12 277 ALA A O 1
ATOM 2251 N N . ILE A 1 278 ? 19.266 -0.714 0.842 1.00 71.56 278 ILE A N 1
ATOM 2252 C CA . ILE A 1 278 ? 20.250 -1.807 0.815 1.00 71.56 278 ILE A CA 1
ATOM 2253 C C . ILE A 1 278 ? 21.280 -1.584 -0.296 1.00 71.56 278 ILE A C 1
ATOM 2255 O O . ILE A 1 278 ? 22.479 -1.689 -0.051 1.00 71.56 278 ILE A O 1
ATOM 2259 N N . GLY A 1 279 ? 20.837 -1.244 -1.508 1.00 73.38 279 GLY A N 1
ATOM 2260 C CA . GLY A 1 279 ? 21.730 -0.988 -2.639 1.00 73.38 279 GLY A CA 1
ATOM 2261 C C . GLY A 1 279 ? 22.714 0.153 -2.375 1.00 73.38 279 GLY A C 1
ATOM 2262 O O . GLY A 1 279 ? 23.859 0.083 -2.810 1.00 73.38 279 GLY A O 1
ATOM 2263 N N . THR A 1 280 ? 22.290 1.170 -1.622 1.00 76.44 280 THR A N 1
ATOM 2264 C CA . THR A 1 280 ? 23.149 2.289 -1.203 1.00 76.44 280 THR A CA 1
ATOM 2265 C C . THR A 1 280 ? 24.105 1.891 -0.080 1.00 76.44 280 THR A C 1
ATOM 2267 O O . THR A 1 280 ? 25.208 2.409 -0.021 1.00 76.44 280 THR A O 1
ATOM 2270 N N . MET A 1 281 ? 23.712 0.972 0.803 1.00 69.25 281 MET A N 1
ATOM 2271 C CA . MET A 1 281 ? 24.595 0.457 1.855 1.00 69.25 281 MET A CA 1
ATOM 2272 C C . MET A 1 281 ? 25.649 -0.530 1.333 1.00 69.25 281 MET A C 1
ATOM 2274 O O . MET A 1 281 ? 26.702 -0.672 1.949 1.00 69.25 281 MET A O 1
ATOM 2278 N N . ILE A 1 282 ? 25.353 -1.258 0.251 1.00 73.88 282 ILE A N 1
ATOM 2279 C CA . ILE A 1 282 ? 26.260 -2.258 -0.336 1.00 73.88 282 ILE A CA 1
ATOM 2280 C C . ILE A 1 282 ? 27.296 -1.625 -1.284 1.00 73.88 282 ILE A C 1
ATOM 2282 O O . ILE A 1 282 ? 28.398 -2.170 -1.405 1.00 73.88 282 ILE A O 1
ATOM 2286 N N . ASN A 1 283 ? 26.944 -0.529 -1.968 1.00 50.53 283 ASN A N 1
ATOM 2287 C CA . ASN A 1 283 ? 27.828 0.207 -2.887 1.00 50.53 283 ASN A CA 1
ATOM 2288 C C . ASN A 1 283 ? 28.734 1.201 -2.160 1.00 50.53 283 ASN A C 1
ATOM 2290 O O . ASN A 1 283 ? 29.912 1.298 -2.575 1.00 50.53 283 ASN A O 1
#

Sequence (283 aa):
MRRGNYICKASFTDEQALAKLHDDFKEYEENAKIRYAALHLRSQIMKMPKTNTPDPTTVQNLKETALEIPQQLNLFFRTLLGGLTPTHQDTLERKNVLPEDNRFAASTAKEYHKERNRKSFVGNQREIVPFRKPLKSAKFTGMTTSTVSRSTNRRTKEETNLQLKQLDLYWFWELRKGKTPLYAGFMSQYASDPLPIQRICYMDPIPKSPTDNAVVRETMICTMNVAKETGQDWAVVTYDLAVVLKAYSIQAIEQPRFDKLLIMLGNFHTELAFYGAIGTMIN

pLDDT: mean 70.83, std 19.63, range [33.91, 97.38]

Organism: NCBI:txid1843537

Radius of gyration: 27.43 Å; chains: 1; bounding box: 62×59×74 Å